Protein AF-A0A933YP66-F1 (afdb_monomer_lite)

Radius of gyration: 25.31 Å; chains: 1; bounding box: 52×55×102 Å

Foldseek 3Di:
DDDDDDDDDPPPPPPPPDPDDDDDDDPVDDPDDDDLQPQEDEAAQLPCQQQVDQDDDQPVRGPPVVLVVLLVVSRAEYEDNGALCLLVDQQPDPPDGSSTHHPVSQLVSCVSSNHAYAYEHNQNDALLSLLVVLCVCCPVVNVNHAHYEYHHPLLDPPHDVNDQLLVSLVSLLRNLVSNCVNPVRHAYEYEDEQDDGPPRNLLNNLQNNPPSHQEYDYDDDQDDPPGDDPVSVVVSVVVNVVSVVVSLVSSCVRVNDVSSVRYHD

Sequence (265 aa):
MKILTLALLLLVGASHLSAQTSVEIDAGKIIRHVNPWLYGINTARWDESLFPGPTNETLLTCDRDAIQKIKVSGVTVLKYPGGNDADSYIWNSPDNSASEMDTDEYITLCREVGAEPFITINFNQPAELAAAWVRYCNVECGYHLKLWEVGDEQWGTWAKGHAPPREYAKKYISFVKAMKAVDPTIKVATNVPLGSHPENWTEEVLRAATPYIDMLTYTFFPQKWGKENDDSLLASINDFRVLAKQLRNDVERILGKAKADSILI

Secondary structure (DSSP, 8-state):
--------------------------TT----PPPGGGSEEE--TT-TTTS-SS---TTTSS-HHHHHHHHHTT--EEEES-TGGGGT--TT-TTS-TTS--HHHHHHHHHHHTPEEEEEE-TTS-HHHHHHHHHIIIIIS-----EEEE-S-TTSTTSTT---HHHHHHHHHHHHHHHHHH-TT-EEEEEEESS--GGGHHHHHHHHHTTS--EEEEE--SS-TT---HHHHHHHHHHHHHHHHHHHHHHHHHH-HHHHHHSB-

Structure (mmCIF, N/CA/C/O backbone):
data_AF-A0A933YP66-F1
#
_entry.id   AF-A0A933YP66-F1
#
loop_
_atom_site.group_PDB
_atom_site.id
_atom_site.type_symbol
_atom_site.label_atom_id
_atom_site.label_alt_id
_atom_site.label_comp_id
_atom_site.label_asym_id
_atom_site.label_entity_id
_atom_site.label_seq_id
_atom_site.pdbx_PDB_ins_code
_atom_site.Cartn_x
_atom_site.Cartn_y
_atom_site.Cartn_z
_atom_site.occupancy
_atom_site.B_iso_or_equiv
_atom_site.auth_seq_id
_atom_site.auth_comp_id
_atom_site.auth_asym_id
_atom_site.auth_atom_id
_atom_site.pdbx_PDB_model_num
ATOM 1 N N . MET A 1 1 ? -11.156 36.262 85.833 1.00 37.78 1 MET A N 1
ATOM 2 C CA . MET A 1 1 ? -12.000 35.725 84.743 1.00 37.78 1 MET A CA 1
ATOM 3 C 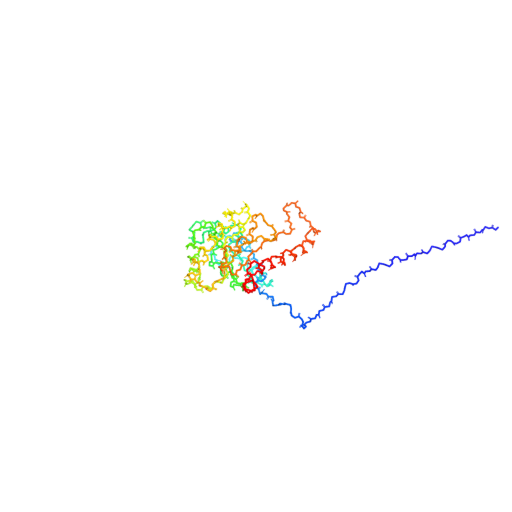C . MET A 1 1 ? -11.303 35.976 83.415 1.00 37.78 1 MET A C 1
ATOM 5 O O . MET A 1 1 ? -11.285 37.110 82.963 1.00 37.78 1 MET A O 1
ATOM 9 N N . LYS A 1 2 ? -10.658 34.958 82.837 1.00 34.22 2 LYS A N 1
ATOM 10 C CA . LYS A 1 2 ? -10.122 34.999 81.468 1.00 34.22 2 LYS A CA 1
ATOM 11 C C . LYS A 1 2 ? -11.033 34.122 80.611 1.00 34.22 2 LYS A C 1
ATOM 13 O O . LYS A 1 2 ? -11.224 32.955 80.934 1.00 34.22 2 LYS A O 1
ATOM 18 N N . ILE A 1 3 ? -11.642 34.723 79.596 1.00 40.09 3 ILE A N 1
ATOM 19 C CA . ILE A 1 3 ? -12.528 34.068 78.633 1.00 40.09 3 ILE A CA 1
ATOM 20 C C . ILE A 1 3 ? -11.631 33.297 77.659 1.00 40.09 3 ILE A C 1
ATOM 22 O O . ILE A 1 3 ? -10.830 33.912 76.958 1.00 40.09 3 ILE A O 1
ATOM 26 N N . LEU A 1 4 ? -11.715 31.964 77.655 1.00 35.88 4 LEU A N 1
ATOM 27 C CA . LEU A 1 4 ? -11.146 31.143 76.586 1.00 35.88 4 LEU A CA 1
ATOM 28 C C . LEU A 1 4 ? -12.185 31.044 75.468 1.00 35.88 4 LEU A C 1
ATOM 30 O O . LEU A 1 4 ? -13.210 30.382 75.615 1.00 35.88 4 LEU A O 1
ATOM 34 N N . THR A 1 5 ? -11.918 31.717 74.356 1.00 42.06 5 THR A N 1
ATOM 35 C CA . THR A 1 5 ? -12.691 31.597 73.120 1.00 42.06 5 THR A CA 1
ATOM 36 C C . THR A 1 5 ? -12.243 30.325 72.401 1.00 42.06 5 THR A C 1
ATOM 38 O O . THR A 1 5 ? -11.114 30.246 71.923 1.00 42.06 5 THR A O 1
ATOM 41 N N . LEU A 1 6 ? -13.105 29.308 72.354 1.00 37.06 6 LEU A N 1
ATOM 42 C CA . LEU A 1 6 ? -12.864 28.082 71.595 1.00 37.06 6 LEU A CA 1
ATOM 43 C C . LEU A 1 6 ? -13.212 28.351 70.122 1.00 37.06 6 LEU A C 1
ATOM 45 O O . LEU A 1 6 ? -14.382 28.494 69.774 1.00 37.06 6 LEU A O 1
ATOM 49 N N . ALA A 1 7 ? -12.202 28.472 69.261 1.00 44.56 7 ALA A N 1
ATOM 50 C CA . ALA A 1 7 ? -12.405 28.568 67.819 1.00 44.56 7 ALA A CA 1
ATOM 51 C C . ALA A 1 7 ? -12.718 27.172 67.259 1.00 44.56 7 ALA A C 1
ATOM 53 O O . ALA A 1 7 ? -11.858 26.291 67.241 1.00 44.56 7 ALA A O 1
ATOM 54 N N . LEU A 1 8 ? -13.958 26.966 66.817 1.00 40.78 8 LEU A N 1
ATOM 55 C CA . LEU A 1 8 ? -14.373 25.767 66.097 1.00 40.78 8 LEU A CA 1
ATOM 56 C C . LEU A 1 8 ? -13.887 25.889 64.642 1.00 40.78 8 LEU A C 1
ATOM 58 O O . LEU A 1 8 ? -14.485 26.610 63.845 1.00 40.78 8 LEU A O 1
ATOM 62 N N . LEU A 1 9 ? -12.784 25.219 64.294 1.00 45.84 9 LEU A N 1
ATOM 63 C CA . LEU A 1 9 ? -12.394 25.051 62.893 1.00 45.84 9 LEU A CA 1
ATOM 64 C C . LEU A 1 9 ? -13.371 24.070 62.228 1.00 45.84 9 LEU A C 1
ATOM 66 O O . LEU A 1 9 ? -13.287 22.859 62.428 1.00 45.84 9 LEU A O 1
ATOM 70 N N . LEU A 1 10 ? -14.293 24.593 61.422 1.00 44.78 10 LEU A N 1
ATOM 71 C CA . LEU A 1 10 ? -15.029 23.803 60.438 1.00 44.78 10 LEU A CA 1
ATOM 72 C C . LEU A 1 10 ? -14.066 23.429 59.304 1.00 44.78 10 LEU A C 1
ATOM 74 O O . LEU A 1 10 ? -13.809 24.225 58.403 1.00 44.78 10 LEU A O 1
ATOM 78 N N . LEU A 1 11 ? -13.529 22.208 59.349 1.00 50.44 11 LEU A N 1
ATOM 79 C CA . LEU A 1 11 ? -12.946 21.569 58.172 1.00 50.44 11 LEU A CA 1
ATOM 80 C C . LEU A 1 11 ? -14.080 21.266 57.187 1.00 50.44 11 LEU A C 1
ATOM 82 O O . LEU A 1 11 ? -14.767 20.252 57.297 1.00 50.44 11 LEU A O 1
ATOM 86 N N . VAL A 1 12 ? -14.283 22.158 56.219 1.00 53.53 12 VAL A N 1
ATOM 87 C CA . VAL A 1 12 ? -15.048 21.840 55.012 1.00 53.53 12 VAL A CA 1
ATOM 88 C C . VAL A 1 12 ? -14.188 20.873 54.204 1.00 53.53 12 VAL A C 1
ATOM 90 O O . VAL A 1 12 ? -13.233 21.276 53.543 1.00 53.53 12 VAL A O 1
ATOM 93 N N . GLY A 1 13 ? -14.484 19.578 54.309 1.00 51.91 13 GLY A N 1
ATOM 94 C CA . GLY A 1 13 ? -13.904 18.577 53.426 1.00 51.91 13 GLY A CA 1
ATOM 95 C C . GLY A 1 13 ? -14.324 18.893 51.995 1.00 51.91 13 GLY A C 1
ATOM 96 O O . GLY A 1 13 ? -15.505 18.808 51.666 1.00 51.91 13 GLY A O 1
ATOM 97 N N . ALA A 1 14 ? -13.372 19.285 51.151 1.00 55.72 14 ALA A N 1
ATOM 98 C CA . ALA A 1 14 ? -13.590 19.364 49.717 1.00 55.72 14 ALA A CA 1
ATOM 99 C C . ALA A 1 14 ? -13.825 17.938 49.203 1.00 55.72 14 ALA A C 1
ATOM 101 O O . ALA A 1 14 ? -12.889 17.178 48.963 1.00 55.72 14 ALA A O 1
ATOM 102 N N . SER A 1 15 ? -15.089 17.539 49.092 1.00 56.84 15 SER A N 1
ATOM 103 C CA . SER A 1 15 ? -15.472 16.329 48.381 1.00 56.84 15 SER A CA 1
ATOM 104 C C . SER A 1 15 ? -15.109 16.523 46.913 1.00 56.84 15 SER A C 1
ATOM 106 O O . SER A 1 15 ? -15.780 17.264 46.193 1.00 56.84 15 SER A O 1
ATOM 108 N N . HIS A 1 16 ? -14.023 15.885 46.477 1.00 59.44 16 HIS A N 1
ATOM 109 C CA . HIS A 1 16 ? -13.714 15.737 45.064 1.00 59.44 16 HIS A CA 1
ATOM 110 C C . HIS A 1 16 ? -14.866 14.965 44.410 1.00 59.44 16 HIS A C 1
ATOM 112 O O . HIS A 1 16 ? -14.966 13.747 44.540 1.00 59.44 16 HIS A O 1
ATOM 118 N N . LEU A 1 17 ? -15.759 15.681 43.725 1.00 58.41 17 LEU A N 1
ATOM 119 C CA . LEU A 1 17 ? -16.673 15.091 42.755 1.00 58.41 17 LEU A CA 1
ATOM 120 C C . LEU A 1 17 ? -15.809 14.525 41.625 1.00 58.41 17 LEU A C 1
ATOM 122 O O . LEU A 1 17 ? -15.411 15.241 40.709 1.00 58.41 17 LEU A O 1
ATOM 126 N N . SER A 1 18 ? -15.463 13.244 41.724 1.00 63.78 18 SER A N 1
ATOM 127 C CA . SER A 1 18 ? -14.995 12.487 40.570 1.00 63.78 18 SER A CA 1
ATOM 128 C C . SER A 1 18 ? -16.145 12.476 39.568 1.00 63.78 18 SER A C 1
ATOM 130 O O . SER A 1 18 ? -17.242 12.015 39.888 1.00 63.78 18 SER A O 1
ATOM 132 N N . ALA A 1 19 ? -15.931 13.046 38.383 1.00 68.06 19 ALA A N 1
ATOM 133 C CA . ALA A 1 19 ? -16.874 12.888 37.290 1.00 68.06 19 ALA A CA 1
ATOM 134 C C . ALA A 1 19 ? -16.984 11.387 36.992 1.00 68.06 19 ALA A C 1
ATOM 136 O O . ALA A 1 19 ? -16.027 10.762 36.537 1.00 68.06 19 ALA A O 1
ATOM 137 N N . GLN A 1 20 ? -18.133 10.795 37.309 1.00 77.06 20 GLN A N 1
ATOM 138 C CA . GLN A 1 20 ? -18.382 9.391 37.032 1.00 77.06 20 GLN A CA 1
ATOM 139 C C . GLN A 1 20 ? -18.666 9.247 35.535 1.00 77.06 20 GLN A C 1
ATOM 141 O O . GLN A 1 20 ? -19.733 9.623 35.056 1.00 77.06 20 GLN A O 1
ATOM 146 N N . THR A 1 21 ? -17.697 8.725 34.786 1.00 88.62 21 THR A N 1
ATOM 147 C CA . THR A 1 21 ? -17.892 8.359 33.380 1.00 88.62 21 THR A CA 1
ATOM 148 C C . THR A 1 21 ? -18.613 7.017 33.321 1.00 88.62 21 THR A C 1
ATOM 150 O O . THR A 1 21 ? -18.086 6.013 33.801 1.00 88.62 21 THR A O 1
ATOM 153 N N . SER A 1 22 ? -19.809 6.980 32.736 1.00 90.81 22 SER A N 1
ATOM 154 C CA . SER A 1 22 ? -20.486 5.730 32.387 1.00 90.81 22 SER A CA 1
ATOM 155 C C . SER A 1 22 ? -20.166 5.337 30.943 1.00 90.81 22 SER A C 1
ATOM 157 O O . SER A 1 22 ? -20.053 6.183 30.057 1.00 90.81 22 SER A O 1
ATOM 159 N N . VAL A 1 23 ? -20.010 4.034 30.708 1.00 91.75 23 VAL A N 1
ATOM 160 C CA . VAL A 1 23 ? -19.901 3.447 29.369 1.00 91.75 23 VAL A CA 1
ATOM 161 C C . VAL A 1 23 ? -21.025 2.433 29.233 1.00 91.75 23 VAL A C 1
ATOM 163 O O . VAL A 1 23 ? -21.092 1.476 30.000 1.00 91.75 23 VAL A O 1
ATOM 166 N N . GLU A 1 24 ? -21.907 2.651 28.265 1.00 93.62 24 GLU A N 1
ATOM 167 C CA . GLU A 1 24 ? -22.998 1.736 27.933 1.00 93.62 24 GLU A CA 1
ATOM 168 C C . GLU A 1 24 ? -22.668 1.000 26.633 1.00 93.62 24 GLU A C 1
ATOM 170 O O . GLU A 1 24 ? -22.205 1.605 25.663 1.00 93.62 24 GLU A O 1
ATOM 175 N N . ILE A 1 25 ? -22.893 -0.315 26.613 1.00 92.75 25 ILE A N 1
ATOM 176 C CA . ILE A 1 25 ? -22.644 -1.167 25.448 1.00 92.75 25 ILE A CA 1
ATOM 177 C C . ILE A 1 25 ? -23.972 -1.780 25.015 1.00 92.75 25 ILE A C 1
ATOM 179 O O . ILE A 1 25 ? -24.531 -2.621 25.715 1.00 92.75 25 ILE A O 1
ATOM 183 N N . ASP A 1 26 ? -24.448 -1.386 23.836 1.00 94.00 26 ASP A N 1
ATOM 184 C CA . ASP A 1 26 ? -25.583 -2.020 23.167 1.00 94.00 26 ASP A CA 1
ATOM 185 C C . ASP A 1 26 ? -25.072 -3.003 22.105 1.00 94.00 26 ASP A C 1
ATOM 187 O O . ASP A 1 26 ? -24.748 -2.624 20.977 1.00 94.00 26 ASP A O 1
ATOM 191 N N . ALA A 1 27 ? -24.996 -4.284 22.473 1.00 93.06 27 ALA A N 1
ATOM 192 C CA . ALA A 1 27 ? -24.562 -5.352 21.573 1.00 93.06 27 ALA A CA 1
ATOM 193 C C . ALA A 1 27 ? -25.561 -5.642 20.430 1.00 93.06 27 ALA A C 1
ATOM 195 O O . ALA A 1 27 ? -25.200 -6.328 19.474 1.00 93.06 27 ALA A O 1
ATOM 196 N N . GLY A 1 28 ? -26.794 -5.120 20.494 1.00 95.19 28 GLY A N 1
ATOM 197 C CA . GLY A 1 28 ? -27.779 -5.217 19.413 1.00 95.19 28 GLY A CA 1
ATOM 198 C C . GLY A 1 28 ? -27.536 -4.217 18.279 1.00 95.19 28 GLY A C 1
ATOM 199 O O . GLY A 1 28 ? -28.054 -4.392 17.175 1.00 95.19 28 GLY A O 1
ATOM 200 N N . LYS A 1 29 ? -26.717 -3.183 18.517 1.00 94.06 29 LYS A N 1
ATOM 201 C CA . LYS A 1 29 ? -26.428 -2.121 17.551 1.00 94.06 29 LYS A CA 1
ATOM 202 C C . LYS A 1 29 ? -25.068 -2.316 16.881 1.00 94.06 29 LYS A C 1
ATOM 204 O O . LYS A 1 29 ? -24.061 -1.722 17.265 1.00 94.06 29 LYS A O 1
ATOM 209 N N . ILE A 1 30 ? -25.047 -3.108 15.813 1.00 91.12 30 ILE A N 1
ATOM 210 C CA . ILE A 1 30 ? -23.843 -3.303 14.995 1.00 91.12 30 ILE A CA 1
ATOM 211 C C . ILE A 1 30 ? -23.528 -2.011 14.224 1.00 91.12 30 ILE A C 1
ATOM 213 O O . ILE A 1 30 ? -24.330 -1.548 13.416 1.00 91.12 30 ILE A O 1
ATOM 217 N N . ILE A 1 31 ? -22.346 -1.430 14.458 1.00 88.31 31 ILE A N 1
ATOM 218 C CA . ILE A 1 31 ? -21.891 -0.208 13.766 1.00 88.31 31 ILE A CA 1
ATOM 219 C C . ILE A 1 31 ? -21.202 -0.545 12.436 1.00 88.31 31 ILE A C 1
ATOM 221 O O . ILE A 1 31 ? -21.405 0.151 11.443 1.00 88.31 31 ILE A O 1
ATOM 225 N N . ARG A 1 32 ? -20.345 -1.575 12.424 1.00 86.62 32 ARG A N 1
ATOM 226 C CA . ARG A 1 32 ? -19.662 -2.114 11.235 1.00 86.62 32 ARG A CA 1
ATOM 227 C C . ARG A 1 32 ? -18.952 -3.423 11.560 1.00 86.62 32 ARG A C 1
ATOM 229 O O . ARG A 1 32 ? -18.621 -3.673 12.716 1.00 86.62 32 ARG A O 1
ATOM 236 N N . HIS A 1 33 ? -18.629 -4.186 10.523 1.00 88.19 33 HIS A N 1
ATOM 237 C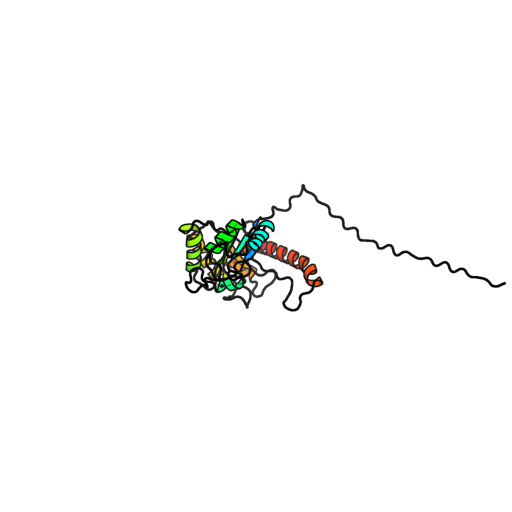 CA . HIS A 1 33 ? -17.608 -5.225 10.609 1.00 88.19 33 HIS A CA 1
ATOM 238 C C . HIS A 1 33 ? -16.223 -4.579 10.515 1.00 88.19 33 HIS A C 1
ATOM 240 O O . HIS A 1 33 ? -15.988 -3.726 9.656 1.00 88.19 33 HIS A O 1
ATOM 246 N N . VAL A 1 34 ? -15.317 -4.954 11.415 1.00 90.00 34 VAL A N 1
ATOM 247 C CA . VAL A 1 34 ? -13.917 -4.521 11.347 1.00 90.00 34 VAL A CA 1
ATOM 248 C C . VAL A 1 34 ? -13.259 -5.280 10.201 1.00 90.00 34 VAL A C 1
ATOM 250 O O . VAL A 1 34 ? -13.306 -6.509 10.171 1.00 90.00 34 VAL A O 1
ATOM 253 N N . ASN A 1 35 ? -12.690 -4.552 9.239 1.00 89.50 35 ASN A N 1
ATOM 254 C CA . ASN A 1 35 ? -11.922 -5.178 8.170 1.00 89.50 35 ASN A CA 1
ATOM 255 C C . ASN A 1 35 ? -10.670 -5.810 8.800 1.00 89.50 35 ASN A C 1
ATOM 257 O O . ASN A 1 35 ? -9.950 -5.081 9.488 1.00 89.50 35 ASN A O 1
ATOM 261 N N . PRO A 1 36 ? -10.399 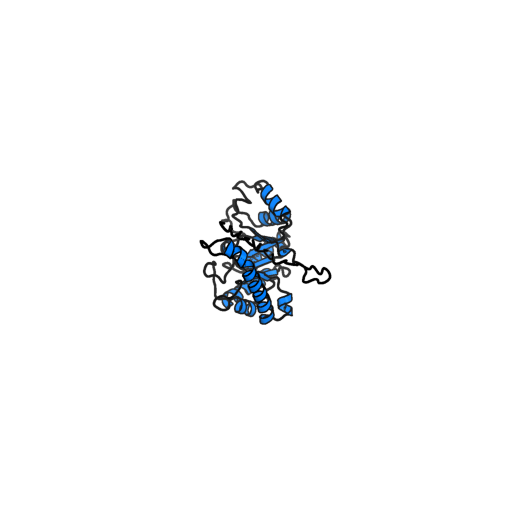-7.113 8.591 1.00 90.19 36 PRO A N 1
ATOM 262 C CA . PRO A 1 36 ? -9.205 -7.743 9.139 1.00 90.19 36 PRO A CA 1
ATOM 263 C C . PRO A 1 36 ? -7.936 -6.985 8.751 1.00 90.19 36 PRO A C 1
ATOM 265 O O . PRO A 1 36 ? -7.082 -6.834 9.604 1.00 90.19 36 PRO A O 1
ATOM 268 N N . TRP A 1 37 ? -7.863 -6.391 7.553 1.00 92.06 37 TRP A N 1
ATOM 269 C CA . TRP A 1 37 ? -6.694 -5.648 7.062 1.00 92.06 37 TRP A CA 1
ATOM 270 C C . TRP A 1 37 ? -6.370 -4.342 7.801 1.00 92.06 37 TRP A C 1
ATOM 272 O O . TRP A 1 37 ? -5.389 -3.684 7.466 1.00 92.06 37 TRP A O 1
ATOM 282 N N . LEU A 1 38 ? -7.161 -3.958 8.807 1.00 91.56 38 LEU A N 1
ATOM 283 C CA . LEU A 1 38 ? -6.880 -2.792 9.646 1.00 91.56 38 LEU A CA 1
ATOM 284 C C . LEU A 1 38 ? -5.585 -2.954 10.462 1.00 91.56 38 LEU A C 1
ATOM 286 O O . LEU A 1 38 ? -4.920 -1.964 10.758 1.00 91.56 38 LEU A O 1
ATOM 290 N N . TYR A 1 39 ? -5.228 -4.184 10.835 1.00 94.00 39 TYR A N 1
ATOM 291 C CA . TYR A 1 39 ? -4.083 -4.473 11.700 1.00 94.00 39 TYR A CA 1
ATOM 292 C C . TYR A 1 39 ? -2.825 -4.735 10.865 1.00 94.00 39 TYR A C 1
ATOM 294 O O . TYR A 1 39 ? -2.290 -5.845 10.835 1.00 94.00 39 TYR A O 1
ATOM 302 N N . GLY A 1 40 ? -2.398 -3.720 10.114 1.00 93.38 40 GLY A N 1
ATOM 303 C CA . GLY A 1 40 ? -1.210 -3.778 9.267 1.00 93.38 40 GLY A CA 1
ATOM 304 C C . GLY A 1 40 ? 0.014 -3.109 9.888 1.00 93.38 40 GLY A C 1
ATOM 305 O O . GLY A 1 40 ? -0.116 -2.182 10.686 1.00 93.38 40 GLY A O 1
ATOM 306 N N . ILE A 1 41 ? 1.202 -3.543 9.471 1.00 92.50 41 ILE A N 1
ATOM 307 C CA . ILE A 1 41 ? 2.463 -2.832 9.723 1.00 92.50 41 ILE A CA 1
ATOM 308 C C . ILE A 1 41 ? 3.218 -2.608 8.414 1.00 92.50 41 ILE A C 1
ATOM 310 O O . ILE A 1 41 ? 3.024 -3.328 7.435 1.00 92.50 41 ILE A O 1
ATOM 314 N N . ASN A 1 42 ? 4.074 -1.589 8.400 1.00 91.94 42 ASN A N 1
ATOM 315 C CA . ASN A 1 42 ? 4.999 -1.340 7.301 1.00 91.94 42 ASN A CA 1
ATOM 316 C C . ASN A 1 42 ? 6.311 -2.085 7.567 1.00 91.94 42 ASN A C 1
ATOM 318 O O . ASN A 1 42 ? 6.860 -1.980 8.662 1.00 91.94 42 ASN A O 1
ATOM 322 N N . THR A 1 43 ? 6.787 -2.835 6.580 1.00 89.75 43 THR A N 1
ATOM 323 C CA . THR A 1 43 ? 7.987 -3.664 6.642 1.00 89.75 43 THR A CA 1
ATOM 324 C C . THR A 1 43 ? 8.976 -3.171 5.598 1.00 89.75 43 THR A C 1
ATOM 326 O O . THR A 1 43 ? 8.720 -3.213 4.394 1.00 89.75 43 THR A O 1
ATOM 329 N N . ALA A 1 44 ? 10.122 -2.695 6.071 1.00 89.00 44 ALA A N 1
ATOM 330 C CA . ALA A 1 44 ? 11.199 -2.258 5.204 1.00 89.00 44 ALA A CA 1
ATOM 331 C C . ALA A 1 44 ? 12.025 -3.455 4.712 1.00 89.00 44 ALA A C 1
ATOM 333 O O . ALA A 1 44 ? 12.341 -4.356 5.486 1.00 89.00 44 ALA A O 1
ATOM 334 N N . ARG A 1 45 ? 12.432 -3.447 3.439 1.00 89.06 45 ARG A N 1
ATOM 335 C CA . ARG A 1 45 ? 13.311 -4.481 2.864 1.00 89.06 45 ARG A CA 1
ATOM 336 C C . ARG A 1 45 ? 14.714 -4.488 3.484 1.00 89.06 45 ARG A C 1
ATOM 338 O O . ARG A 1 45 ? 15.376 -5.516 3.465 1.00 89.06 45 ARG A O 1
ATOM 345 N N . TRP A 1 46 ? 15.146 -3.360 4.052 1.00 85.50 46 TRP A N 1
ATOM 346 C CA . TRP A 1 46 ? 16.422 -3.200 4.762 1.00 85.50 46 TRP A CA 1
ATOM 347 C C . TRP A 1 46 ? 16.291 -3.388 6.280 1.00 85.50 46 TRP A C 1
ATOM 349 O O . TRP A 1 46 ? 17.177 -2.971 7.022 1.00 85.50 46 TRP A O 1
ATOM 359 N N . ASP A 1 47 ? 15.173 -3.926 6.779 1.00 80.69 47 ASP A N 1
ATOM 360 C CA . ASP A 1 47 ? 15.002 -4.136 8.216 1.00 80.69 47 ASP A CA 1
ATOM 361 C C . ASP A 1 47 ? 15.915 -5.267 8.716 1.00 80.69 47 ASP A C 1
ATOM 363 O O . ASP A 1 47 ? 15.534 -6.436 8.794 1.00 80.69 47 ASP A O 1
ATOM 367 N N . GLU A 1 48 ? 17.138 -4.889 9.085 1.00 68.75 48 GLU A N 1
ATOM 368 C CA . GLU A 1 48 ? 18.162 -5.779 9.634 1.00 68.75 48 GLU A CA 1
ATOM 369 C C . GLU A 1 48 ? 17.739 -6.417 10.968 1.00 68.75 48 GLU A C 1
ATOM 371 O O . GLU A 1 48 ? 18.322 -7.415 11.383 1.00 68.75 48 GLU A O 1
ATOM 376 N N . SER A 1 49 ? 16.720 -5.872 11.650 1.00 65.81 49 SER A N 1
ATOM 377 C CA . SER A 1 49 ? 16.189 -6.478 12.880 1.00 65.81 49 SER A CA 1
ATOM 378 C C . SER A 1 49 ? 15.272 -7.666 12.580 1.00 65.81 49 SER A C 1
ATOM 380 O O . SER A 1 49 ? 15.107 -8.539 13.429 1.00 65.81 49 SER A O 1
ATOM 382 N N . LEU A 1 50 ? 14.693 -7.727 11.376 1.00 69.69 50 LEU A N 1
ATOM 383 C CA . LEU A 1 50 ? 13.972 -8.899 10.870 1.00 69.69 50 LEU A CA 1
ATOM 384 C C . LEU A 1 50 ? 14.891 -9.834 10.070 1.00 69.69 50 LEU A C 1
ATOM 386 O O . LEU A 1 50 ? 14.696 -11.051 10.106 1.00 69.69 50 LEU A O 1
ATOM 390 N N . PHE A 1 51 ? 15.915 -9.277 9.416 1.00 66.12 51 PHE A N 1
ATOM 391 C CA . PHE A 1 51 ? 16.883 -9.987 8.573 1.00 66.12 51 PHE A CA 1
ATOM 392 C C . PHE A 1 51 ? 18.334 -9.637 8.955 1.00 66.12 51 PHE A C 1
ATOM 394 O O . PHE A 1 51 ? 19.001 -8.881 8.246 1.00 66.12 51 PHE A O 1
ATOM 401 N N . PRO A 1 52 ? 18.860 -10.166 10.075 1.00 54.16 52 PRO A N 1
ATOM 402 C CA . PRO A 1 52 ? 20.217 -9.864 10.507 1.00 54.16 52 PRO A CA 1
ATOM 403 C C . PRO A 1 52 ? 21.261 -10.601 9.647 1.00 54.16 52 PRO A C 1
ATOM 405 O O . PRO A 1 52 ? 21.751 -11.672 9.998 1.00 54.16 52 PRO A O 1
ATOM 408 N N . GLY A 1 53 ? 21.676 -9.979 8.544 1.00 54.78 53 GLY A N 1
ATOM 409 C CA . GLY A 1 53 ? 22.994 -10.202 7.944 1.00 54.78 53 GLY A CA 1
ATOM 410 C C . GLY A 1 53 ? 23.107 -11.192 6.767 1.00 54.78 53 GLY A C 1
ATOM 411 O O . GLY A 1 53 ? 22.157 -11.863 6.381 1.00 54.78 53 GLY A O 1
ATOM 412 N N . PRO A 1 54 ? 24.311 -11.266 6.160 1.00 54.59 54 PRO A N 1
ATOM 413 C CA . PRO A 1 54 ? 24.511 -11.525 4.725 1.00 54.59 54 PRO A CA 1
ATOM 414 C C . PRO A 1 54 ? 24.589 -13.005 4.311 1.00 54.59 54 PRO A C 1
ATOM 416 O O . PRO A 1 54 ? 25.043 -13.308 3.208 1.00 54.59 54 PRO A O 1
ATOM 419 N N . THR A 1 55 ? 24.240 -13.950 5.186 1.00 51.09 55 THR A N 1
ATOM 420 C CA . THR A 1 55 ? 24.392 -15.384 4.896 1.00 51.09 55 THR A CA 1
ATOM 421 C C . THR A 1 55 ? 23.050 -16.027 4.572 1.00 51.09 55 THR A C 1
ATOM 423 O O . THR A 1 55 ? 22.224 -16.246 5.452 1.00 51.09 55 THR A O 1
ATOM 426 N N . ASN A 1 56 ? 22.892 -16.327 3.284 1.00 48.28 56 ASN A N 1
ATOM 427 C CA . ASN A 1 56 ? 21.775 -16.979 2.601 1.00 48.28 56 ASN A CA 1
ATOM 428 C C . ASN A 1 56 ? 21.332 -18.326 3.204 1.00 48.28 56 ASN A C 1
ATOM 430 O O . ASN A 1 56 ? 21.586 -19.375 2.613 1.00 48.28 56 ASN A O 1
ATOM 434 N N . GLU A 1 57 ? 20.589 -18.312 4.307 1.00 53.19 57 GLU A N 1
ATOM 435 C CA . GLU A 1 57 ? 19.630 -19.379 4.608 1.00 53.19 57 GLU A CA 1
ATOM 436 C C . GLU A 1 57 ? 18.293 -18.758 5.029 1.00 53.19 57 GLU A C 1
ATOM 438 O O . GLU A 1 57 ? 18.038 -18.450 6.195 1.00 53.19 57 GLU A O 1
ATOM 443 N N . THR A 1 58 ? 17.453 -18.565 4.009 1.00 57.50 58 THR A N 1
ATOM 444 C CA . THR A 1 58 ? 16.049 -18.140 4.044 1.00 57.50 58 THR A CA 1
ATOM 445 C C . THR A 1 58 ? 15.336 -18.625 5.308 1.00 57.50 58 THR A C 1
ATOM 447 O O . THR A 1 58 ? 15.292 -19.828 5.570 1.00 57.50 58 THR A O 1
ATOM 450 N N . LEU A 1 59 ? 14.777 -17.692 6.087 1.00 51.91 59 LEU A N 1
ATOM 451 C CA . LEU A 1 59 ? 14.072 -17.890 7.365 1.00 51.91 59 LEU A CA 1
ATOM 452 C C . LEU A 1 59 ? 14.871 -18.425 8.564 1.00 51.91 59 LEU A C 1
ATOM 454 O O . LEU A 1 59 ? 14.427 -18.206 9.693 1.00 51.91 59 LEU A O 1
ATOM 458 N N . LEU A 1 60 ? 15.996 -19.118 8.368 1.00 47.31 60 LEU A N 1
ATOM 459 C CA . LEU A 1 60 ? 16.837 -19.606 9.471 1.00 47.31 60 LEU A CA 1
ATOM 460 C C . LEU A 1 60 ? 17.712 -18.494 10.057 1.00 47.31 60 LEU A C 1
ATOM 462 O O . LEU A 1 60 ? 18.033 -18.542 11.244 1.00 47.31 60 LEU A O 1
ATOM 466 N N . THR A 1 61 ? 18.057 -17.491 9.247 1.00 57.53 61 THR A N 1
ATOM 467 C CA . THR A 1 61 ? 18.782 -16.292 9.690 1.00 57.53 61 THR A CA 1
ATOM 468 C C . THR A 1 61 ? 17.872 -15.137 10.097 1.00 57.53 61 THR A C 1
ATOM 470 O O . THR A 1 61 ? 18.345 -14.215 10.754 1.00 57.53 61 THR A O 1
ATOM 473 N N . CYS A 1 62 ? 16.573 -15.187 9.779 1.00 69.06 62 CYS A N 1
ATOM 474 C CA . CYS A 1 62 ? 15.600 -14.232 10.305 1.00 69.06 62 CYS A CA 1
ATOM 475 C C . CYS A 1 62 ? 15.457 -14.390 11.821 1.00 69.06 62 CYS A C 1
ATOM 477 O O . CYS A 1 62 ? 15.487 -15.509 12.346 1.00 69.06 62 CYS A O 1
ATOM 479 N N . ASP A 1 63 ? 15.210 -13.287 12.526 1.00 79.25 63 ASP A N 1
ATOM 480 C CA . ASP A 1 63 ? 14.913 -13.353 13.954 1.00 79.25 63 ASP A CA 1
ATOM 481 C C . ASP A 1 63 ? 13.572 -14.086 14.173 1.00 79.25 63 ASP A C 1
ATOM 483 O O . ASP A 1 63 ? 12.478 -13.532 14.030 1.00 79.25 63 ASP A O 1
ATOM 487 N N . ARG A 1 64 ? 13.657 -15.378 14.519 1.00 84.31 64 ARG A N 1
ATOM 488 C CA . ARG A 1 64 ? 12.490 -16.239 14.766 1.00 84.31 64 ARG A CA 1
ATOM 489 C C . ARG A 1 64 ? 11.629 -15.724 15.917 1.00 84.31 64 ARG A C 1
ATOM 491 O O . ARG A 1 64 ? 10.415 -15.931 15.893 1.00 84.31 64 ARG A O 1
ATOM 498 N N . ASP A 1 65 ? 12.231 -15.074 16.911 1.00 85.44 65 ASP A N 1
ATOM 499 C CA . ASP A 1 65 ? 11.499 -14.473 18.024 1.00 85.44 65 ASP A CA 1
ATOM 500 C C . ASP A 1 65 ? 10.737 -13.228 17.549 1.00 85.44 65 ASP A C 1
ATOM 502 O O . ASP A 1 65 ? 9.561 -13.065 17.880 1.00 85.44 65 ASP A O 1
ATOM 506 N N . ALA A 1 66 ? 11.340 -12.406 16.685 1.00 85.12 66 ALA A N 1
ATOM 507 C CA . ALA A 1 66 ? 10.646 -11.292 16.040 1.00 85.12 66 ALA A CA 1
ATOM 508 C C . ALA A 1 66 ? 9.462 -11.766 15.176 1.00 85.12 66 ALA A C 1
ATOM 510 O O . ALA A 1 66 ? 8.351 -11.255 15.333 1.00 85.12 66 ALA A O 1
ATOM 511 N N . ILE A 1 67 ? 9.643 -12.793 14.337 1.00 87.31 67 ILE A N 1
ATOM 512 C CA . ILE A 1 67 ? 8.552 -13.376 13.531 1.00 87.31 67 ILE A CA 1
ATOM 513 C C . ILE A 1 67 ? 7.426 -13.889 14.435 1.00 87.31 67 ILE A C 1
ATOM 515 O O . ILE A 1 67 ? 6.247 -13.609 14.195 1.00 87.31 67 ILE A O 1
ATOM 519 N N . GLN A 1 68 ? 7.768 -14.602 15.512 1.00 89.88 68 GLN A N 1
ATOM 520 C CA . GLN A 1 68 ? 6.778 -15.098 16.462 1.00 89.88 68 GLN A CA 1
ATOM 521 C C . GLN A 1 68 ? 6.030 -13.947 17.150 1.00 89.88 68 GLN A C 1
ATOM 523 O O . GLN A 1 68 ? 4.812 -14.036 17.309 1.00 89.88 68 GLN A O 1
ATOM 528 N N . LYS A 1 69 ? 6.714 -12.854 17.511 1.00 91.50 69 LYS A N 1
ATOM 529 C CA . LYS A 1 69 ? 6.097 -11.643 18.077 1.00 91.50 69 LYS A CA 1
ATOM 530 C C . LYS A 1 69 ? 5.123 -10.978 17.105 1.00 91.50 69 LYS A C 1
ATOM 532 O O . LYS A 1 69 ? 4.026 -10.612 17.523 1.00 91.50 69 LYS A O 1
ATOM 537 N N . ILE A 1 70 ? 5.480 -10.866 15.823 1.00 91.31 70 ILE A N 1
ATOM 538 C CA . ILE A 1 70 ? 4.579 -10.339 14.783 1.00 91.31 70 ILE A CA 1
ATOM 539 C C . ILE A 1 70 ? 3.347 -11.241 14.645 1.00 91.31 70 ILE A C 1
ATOM 541 O O . ILE A 1 70 ? 2.218 -10.762 14.573 1.00 91.31 70 ILE A O 1
ATOM 545 N N . LYS A 1 71 ? 3.541 -12.561 14.667 1.00 92.75 71 LYS A N 1
ATOM 546 C CA . LYS A 1 71 ? 2.443 -13.525 14.570 1.00 92.75 71 LYS A CA 1
ATOM 547 C C . LYS A 1 71 ? 1.465 -13.427 15.742 1.00 92.75 71 LYS A C 1
ATOM 549 O O . LYS A 1 71 ? 0.254 -13.386 15.534 1.00 92.75 71 LYS A O 1
ATOM 554 N N . VAL A 1 72 ? 1.961 -13.390 16.981 1.00 95.81 72 VAL A N 1
ATOM 555 C CA . VAL A 1 72 ? 1.090 -13.354 18.174 1.00 95.81 72 VAL A CA 1
ATOM 556 C C . VAL A 1 72 ? 0.468 -11.984 18.435 1.00 95.81 72 VAL A C 1
ATOM 558 O O . VAL A 1 72 ? -0.531 -11.916 19.146 1.00 95.81 72 VAL A O 1
ATOM 561 N N . SER A 1 73 ? 1.010 -10.902 17.865 1.00 95.00 73 SER A N 1
ATOM 562 C CA . SER A 1 73 ? 0.405 -9.567 17.965 1.00 95.00 73 SER A CA 1
ATOM 563 C C . SER A 1 73 ? -0.854 -9.412 17.104 1.00 95.00 73 SER A C 1
ATOM 565 O O . SER A 1 73 ? -1.573 -8.424 17.250 1.00 95.00 73 SER A O 1
ATOM 567 N N . GLY A 1 74 ? -1.160 -10.400 16.253 1.00 94.69 74 GLY A N 1
ATOM 568 C CA . GLY A 1 74 ? -2.360 -10.406 15.420 1.00 94.69 74 GLY A CA 1
ATOM 569 C C . GLY A 1 74 ? -2.250 -9.503 14.194 1.00 94.69 74 GLY A C 1
ATOM 570 O O . GLY A 1 74 ? -3.274 -9.049 13.689 1.00 94.69 74 GLY A O 1
ATOM 571 N N . VAL A 1 75 ? -1.029 -9.230 13.723 1.00 95.62 75 VAL A N 1
ATOM 572 C CA . VAL A 1 75 ? -0.803 -8.515 12.463 1.00 95.62 75 VAL A CA 1
ATOM 573 C C . VAL A 1 75 ? -1.365 -9.325 11.299 1.00 95.62 75 VAL A C 1
ATOM 575 O O . VAL A 1 75 ? -1.083 -10.508 11.134 1.00 95.62 75 VAL A O 1
ATOM 578 N N . THR A 1 76 ? -2.152 -8.655 10.468 1.00 96.31 76 THR A N 1
ATOM 579 C CA . THR A 1 76 ? -2.886 -9.259 9.349 1.00 96.31 76 THR A CA 1
ATOM 580 C C . THR A 1 76 ? -2.416 -8.787 7.981 1.00 96.31 76 THR A C 1
ATOM 582 O O . THR A 1 76 ? -2.838 -9.358 6.980 1.00 96.31 76 THR A O 1
ATOM 585 N N . VAL A 1 77 ? -1.607 -7.725 7.916 1.00 96.94 77 VAL A N 1
ATOM 586 C CA . VAL A 1 77 ? -1.070 -7.159 6.668 1.00 96.94 77 VAL A CA 1
ATOM 587 C C . VAL A 1 77 ? 0.366 -6.710 6.898 1.00 96.94 77 VAL A C 1
ATOM 589 O O . VAL A 1 77 ? 0.650 -6.051 7.897 1.00 96.94 77 VAL A O 1
ATOM 592 N N . LEU A 1 78 ? 1.255 -7.025 5.960 1.00 95.75 78 LEU A N 1
ATOM 593 C CA . LEU A 1 78 ? 2.615 -6.485 5.921 1.00 95.75 78 LEU A CA 1
ATOM 594 C C . LEU A 1 78 ? 2.765 -5.657 4.646 1.00 95.75 78 LEU A C 1
ATOM 596 O O . LEU A 1 78 ? 2.593 -6.204 3.561 1.00 95.75 78 LEU A O 1
ATOM 600 N N . LYS A 1 79 ? 3.062 -4.359 4.754 1.00 96.38 79 LYS A N 1
ATOM 601 C CA . LYS A 1 79 ? 3.370 -3.493 3.601 1.00 96.38 79 LYS A CA 1
ATOM 602 C C . LYS A 1 79 ? 4.863 -3.593 3.257 1.00 96.38 79 LYS A C 1
ATOM 604 O O . LYS A 1 79 ? 5.675 -3.563 4.168 1.00 96.38 79 LYS A O 1
ATOM 609 N N . TYR A 1 80 ? 5.219 -3.698 1.980 1.00 96.12 80 TYR A N 1
ATOM 610 C CA . TYR A 1 80 ? 6.590 -3.869 1.461 1.00 96.12 80 TYR A CA 1
ATOM 611 C C . TYR A 1 80 ? 6.772 -3.020 0.193 1.00 96.12 80 TYR A C 1
ATOM 613 O O . TYR A 1 80 ? 5.785 -2.821 -0.514 1.00 96.12 80 TYR A O 1
ATOM 621 N N . PRO A 1 81 ? 7.973 -2.527 -0.168 1.00 94.25 81 PRO A N 1
ATOM 622 C CA . PRO A 1 81 ? 9.299 -2.721 0.444 1.00 94.25 81 PRO A CA 1
ATOM 623 C C . PRO A 1 81 ? 9.684 -1.717 1.537 1.00 94.25 81 PRO A C 1
ATOM 625 O O . PRO A 1 81 ? 10.837 -1.692 1.958 1.00 94.25 81 PRO A O 1
ATOM 628 N N . GLY A 1 82 ? 8.754 -0.876 1.982 1.00 82.88 82 GLY A N 1
ATOM 629 C CA . GLY A 1 82 ? 9.023 0.213 2.921 1.00 82.88 82 GLY A CA 1
ATOM 630 C C . GLY A 1 82 ? 8.794 1.565 2.260 1.00 82.88 82 GLY A C 1
ATOM 631 O O . GLY A 1 82 ? 9.221 1.752 1.130 1.00 82.88 82 GLY A O 1
ATOM 632 N N . GLY A 1 83 ? 8.126 2.481 2.977 1.00 86.31 83 GLY A N 1
ATOM 633 C CA . GLY A 1 83 ? 7.500 3.729 2.488 1.00 86.31 83 GLY A CA 1
ATOM 634 C C . GLY A 1 83 ? 8.163 4.428 1.289 1.00 86.31 83 GLY A C 1
ATOM 635 O O . GLY A 1 83 ? 8.104 3.943 0.165 1.00 86.31 83 GLY A O 1
ATOM 636 N N . ASN A 1 84 ? 8.788 5.585 1.506 1.00 90.44 84 ASN A N 1
ATOM 637 C CA . ASN A 1 84 ? 9.394 6.363 0.416 1.00 90.44 84 ASN A CA 1
ATOM 638 C C . ASN A 1 84 ? 10.531 5.621 -0.334 1.00 90.44 84 ASN A C 1
ATOM 640 O O . ASN A 1 84 ? 10.899 6.018 -1.440 1.00 90.44 84 ASN A O 1
ATOM 644 N N . ASP A 1 85 ? 11.106 4.551 0.231 1.00 92.25 85 ASP A N 1
ATOM 645 C CA . ASP A 1 85 ? 12.121 3.734 -0.456 1.00 92.25 85 ASP A CA 1
ATOM 646 C C . ASP A 1 85 ? 11.532 2.902 -1.605 1.00 92.25 85 ASP A C 1
ATOM 648 O O . ASP A 1 85 ? 12.216 2.675 -2.607 1.00 92.25 85 ASP A O 1
ATOM 652 N N . ALA A 1 86 ? 10.246 2.536 -1.533 1.00 95.88 86 ALA A N 1
ATOM 653 C CA . ALA A 1 86 ? 9.541 1.862 -2.621 1.00 95.88 86 ALA A CA 1
ATOM 654 C C . ALA A 1 86 ? 9.677 2.615 -3.950 1.00 95.88 86 ALA A C 1
ATOM 656 O O . ALA A 1 86 ? 9.826 2.004 -5.005 1.00 95.88 86 ALA A O 1
ATOM 657 N N . ASP A 1 87 ? 9.746 3.944 -3.898 1.00 96.00 87 ASP A N 1
ATOM 658 C CA . ASP A 1 87 ? 9.929 4.820 -5.054 1.00 96.00 87 ASP A CA 1
ATOM 659 C C . ASP A 1 87 ? 11.361 4.866 -5.615 1.00 96.00 87 ASP A C 1
ATOM 661 O O . ASP A 1 87 ? 11.648 5.555 -6.603 1.00 96.00 87 ASP A O 1
ATOM 665 N N . SER A 1 88 ? 12.275 4.093 -5.033 1.00 95.25 88 SER A N 1
ATOM 666 C CA . SER A 1 88 ? 13.618 3.822 -5.551 1.00 95.25 88 SER A CA 1
ATOM 667 C C . SER A 1 88 ? 13.871 2.344 -5.837 1.00 95.25 88 SER A C 1
ATOM 669 O O . SER A 1 88 ? 14.744 2.047 -6.649 1.00 95.25 88 SER A O 1
ATOM 671 N N . TYR A 1 89 ? 13.090 1.440 -5.249 1.00 96.12 89 TYR A N 1
ATOM 672 C CA . TYR A 1 89 ? 13.268 0.000 -5.388 1.00 96.12 89 TYR A CA 1
ATOM 673 C C . TYR A 1 89 ? 12.903 -0.522 -6.790 1.00 96.12 89 TYR A C 1
ATOM 675 O O . TYR A 1 89 ? 11.878 -0.151 -7.367 1.00 96.12 89 TYR A O 1
ATOM 683 N N . ILE A 1 90 ? 13.741 -1.396 -7.352 1.00 97.75 90 ILE A N 1
ATOM 684 C CA . ILE A 1 90 ? 13.487 -2.120 -8.607 1.00 97.75 90 ILE A CA 1
ATOM 685 C C . ILE A 1 90 ? 13.536 -3.608 -8.268 1.00 97.75 90 ILE A C 1
ATOM 687 O O . ILE A 1 90 ? 14.612 -4.163 -8.070 1.00 97.75 90 ILE A O 1
ATOM 691 N N . TRP A 1 91 ? 12.370 -4.249 -8.188 1.00 96.75 91 TRP A N 1
ATOM 692 C CA . TRP A 1 91 ? 12.209 -5.587 -7.601 1.00 96.75 91 TRP A CA 1
ATOM 693 C C . TRP A 1 91 ? 13.061 -6.691 -8.242 1.00 96.75 91 TRP A C 1
ATOM 695 O O . TRP A 1 91 ? 13.487 -7.612 -7.557 1.00 96.75 91 TRP A O 1
ATOM 705 N N . ASN A 1 92 ? 13.347 -6.575 -9.539 1.00 96.44 92 ASN A N 1
ATOM 706 C CA . ASN A 1 92 ? 14.140 -7.532 -10.311 1.00 96.44 92 ASN A CA 1
ATOM 707 C C . ASN A 1 92 ? 15.528 -7.000 -10.702 1.00 96.44 92 ASN A C 1
ATOM 709 O O . ASN A 1 92 ? 16.129 -7.495 -11.657 1.00 96.44 92 ASN A O 1
ATOM 713 N N . SER A 1 93 ? 16.023 -5.963 -10.022 1.00 96.94 93 SER A N 1
ATOM 714 C CA . SER A 1 93 ? 17.364 -5.447 -10.282 1.00 96.94 93 SER A CA 1
ATOM 715 C C . SER A 1 93 ? 18.427 -6.432 -9.790 1.00 96.94 93 SER A C 1
ATOM 717 O O . SER A 1 93 ? 18.359 -6.848 -8.631 1.00 96.94 93 SER A O 1
ATOM 719 N N . PRO A 1 94 ? 19.451 -6.757 -10.603 1.00 92.44 94 PRO A N 1
ATOM 720 C CA . PRO A 1 94 ? 20.599 -7.532 -10.135 1.00 92.44 94 PRO A CA 1
ATOM 721 C C . PRO A 1 94 ? 21.469 -6.757 -9.130 1.00 92.44 94 PRO A C 1
ATOM 723 O O . PRO A 1 94 ? 22.318 -7.361 -8.485 1.00 92.44 94 PRO A O 1
ATOM 726 N N . ASP A 1 95 ? 21.262 -5.441 -9.003 1.00 92.94 95 ASP A N 1
ATOM 727 C CA . ASP A 1 95 ? 22.016 -4.564 -8.099 1.00 92.94 95 ASP A CA 1
ATOM 728 C C . ASP A 1 95 ? 21.406 -4.478 -6.688 1.00 92.94 95 ASP A C 1
ATOM 730 O O . ASP A 1 95 ? 21.960 -3.796 -5.825 1.00 92.94 95 ASP A O 1
ATOM 734 N N . ASN A 1 96 ? 20.257 -5.122 -6.440 1.00 89.62 96 ASN A N 1
ATOM 735 C CA . ASN A 1 96 ? 19.682 -5.187 -5.095 1.00 89.62 96 ASN A CA 1
ATOM 736 C C . ASN A 1 96 ? 20.638 -5.930 -4.153 1.00 89.62 96 ASN A C 1
ATOM 738 O O . ASN A 1 96 ? 21.254 -6.925 -4.545 1.00 89.62 96 ASN A O 1
ATOM 742 N N . SER A 1 97 ? 20.769 -5.461 -2.909 1.00 86.50 97 SER A N 1
ATOM 743 C CA . SER A 1 97 ? 21.661 -6.120 -1.961 1.00 86.50 97 SER A CA 1
ATOM 744 C C . SER A 1 97 ? 21.114 -7.494 -1.594 1.00 86.50 97 SER A C 1
ATOM 746 O O . SER A 1 97 ? 19.962 -7.614 -1.194 1.00 86.50 97 SER A O 1
ATOM 748 N N . ALA A 1 98 ? 21.969 -8.517 -1.616 1.00 80.56 98 ALA A N 1
ATOM 749 C CA . ALA A 1 98 ? 21.632 -9.839 -1.082 1.00 80.56 98 ALA A CA 1
ATOM 750 C C . ALA A 1 98 ? 21.418 -9.835 0.448 1.00 80.56 98 ALA A C 1
ATOM 752 O O . ALA A 1 98 ? 21.038 -10.847 1.019 1.00 80.56 98 ALA A O 1
ATOM 753 N N . SER A 1 99 ? 21.708 -8.718 1.124 1.00 78.69 99 SER A N 1
ATOM 754 C CA . SER A 1 99 ? 21.397 -8.519 2.544 1.00 78.69 99 SER A CA 1
ATOM 755 C C . SER A 1 99 ? 20.019 -7.896 2.786 1.00 78.69 99 SER A C 1
ATOM 757 O O . SER A 1 99 ? 19.671 -7.651 3.936 1.00 78.69 99 SER A O 1
ATOM 759 N N . GLU A 1 100 ? 19.285 -7.543 1.733 1.00 84.75 100 GLU A N 1
ATOM 760 C CA . GLU A 1 100 ? 17.956 -6.942 1.817 1.00 84.75 100 GLU A CA 1
ATOM 761 C C . GLU A 1 100 ? 16.915 -7.958 1.354 1.00 84.75 100 GLU A C 1
ATOM 763 O O . GLU A 1 100 ? 17.139 -8.687 0.392 1.00 84.75 100 GLU A O 1
ATOM 768 N N . MET A 1 101 ? 15.763 -7.961 2.018 1.00 87.25 101 MET A N 1
ATOM 769 C CA . MET A 1 101 ? 14.683 -8.899 1.739 1.00 87.25 101 MET A CA 1
ATOM 770 C C . MET A 1 101 ? 14.140 -8.716 0.317 1.00 87.25 101 MET A C 1
ATOM 772 O O . MET A 1 101 ? 13.679 -7.624 -0.046 1.00 87.25 101 MET A O 1
ATOM 776 N N . ASP A 1 102 ? 14.118 -9.794 -0.461 1.00 90.62 102 ASP A N 1
ATOM 777 C CA . ASP A 1 102 ? 13.515 -9.818 -1.792 1.00 90.62 102 ASP A CA 1
ATOM 778 C C . ASP A 1 102 ? 12.003 -10.133 -1.767 1.00 90.62 102 ASP A C 1
ATOM 780 O O . ASP A 1 102 ? 11.362 -10.228 -0.716 1.00 90.62 102 ASP A O 1
ATOM 784 N N . THR A 1 103 ? 11.396 -10.259 -2.953 1.00 94.19 103 THR A N 1
ATOM 785 C CA . THR A 1 103 ? 9.964 -10.577 -3.075 1.00 94.19 103 THR A CA 1
ATOM 786 C C . THR A 1 103 ? 9.624 -11.955 -2.505 1.00 94.19 103 THR A C 1
ATOM 788 O O . THR A 1 103 ? 8.603 -12.097 -1.835 1.00 94.19 103 THR A O 1
ATOM 791 N N . ASP A 1 104 ? 10.432 -12.977 -2.766 1.00 92.62 104 ASP A N 1
ATOM 792 C CA . ASP A 1 104 ? 10.122 -14.354 -2.378 1.00 92.62 104 ASP A CA 1
ATOM 793 C C . ASP A 1 104 ? 10.292 -14.556 -0.870 1.00 92.62 104 ASP A C 1
ATOM 795 O O . ASP A 1 104 ? 9.459 -15.200 -0.220 1.00 92.62 104 ASP A O 1
ATOM 799 N N . GLU A 1 105 ? 11.315 -13.935 -0.290 1.00 89.12 105 GLU A N 1
ATOM 800 C CA . GLU A 1 105 ? 11.544 -13.876 1.150 1.00 89.12 105 GLU A CA 1
ATOM 801 C C . GLU A 1 105 ? 10.414 -13.129 1.863 1.00 89.12 105 GLU A C 1
ATOM 803 O O . GLU A 1 105 ? 9.864 -13.625 2.851 1.00 89.12 105 GLU A O 1
ATOM 808 N N . TYR A 1 106 ? 9.980 -11.993 1.314 1.00 92.88 106 TYR A N 1
ATOM 809 C CA . TYR A 1 106 ? 8.843 -11.234 1.830 1.00 92.88 106 TYR A CA 1
ATOM 810 C C . TYR A 1 106 ? 7.537 -12.037 1.819 1.00 92.88 106 TYR A C 1
ATOM 812 O O . TYR A 1 106 ? 6.801 -12.067 2.812 1.00 92.88 106 TYR A O 1
ATOM 820 N N . ILE A 1 107 ? 7.241 -12.734 0.721 1.00 94.62 107 ILE A N 1
ATOM 821 C CA . ILE A 1 107 ? 6.047 -13.580 0.641 1.00 94.62 107 ILE A CA 1
ATOM 822 C C . ILE A 1 107 ? 6.139 -14.758 1.609 1.00 94.62 107 ILE A C 1
ATOM 824 O O . ILE A 1 107 ? 5.138 -15.142 2.224 1.00 94.62 107 ILE A O 1
ATOM 828 N N . THR A 1 108 ? 7.333 -15.311 1.788 1.00 91.44 108 THR A N 1
ATOM 829 C CA . THR A 1 108 ? 7.584 -16.364 2.768 1.00 91.44 108 THR A CA 1
ATOM 830 C C . THR A 1 108 ? 7.320 -15.869 4.195 1.00 91.44 108 THR A C 1
ATOM 832 O O . THR A 1 108 ? 6.565 -16.516 4.925 1.00 91.44 108 THR A O 1
ATOM 835 N N . LEU A 1 109 ? 7.818 -14.683 4.564 1.00 90.62 109 LEU A N 1
ATOM 836 C CA . LEU A 1 109 ? 7.531 -14.030 5.846 1.00 90.62 109 LEU A CA 1
ATOM 837 C C . LEU A 1 109 ? 6.023 -13.827 6.060 1.00 90.62 109 LEU A C 1
ATOM 839 O O . LEU A 1 109 ? 5.486 -14.196 7.108 1.00 90.62 109 LEU A O 1
ATOM 843 N N . CYS A 1 110 ? 5.318 -13.295 5.057 1.00 94.38 110 CYS A N 1
ATOM 844 C CA . CYS A 1 110 ? 3.870 -13.088 5.132 1.00 94.38 110 CYS A CA 1
ATOM 845 C C . CYS A 1 110 ? 3.123 -14.392 5.442 1.00 94.38 110 CYS A C 1
ATOM 847 O O . CYS A 1 110 ? 2.240 -14.418 6.302 1.00 94.38 110 CYS A O 1
ATOM 849 N N . ARG A 1 111 ? 3.504 -15.496 4.787 1.00 94.06 111 ARG A N 1
ATOM 850 C CA . ARG A 1 111 ? 2.900 -16.821 5.001 1.00 94.06 111 ARG A CA 1
ATOM 851 C C . ARG A 1 111 ? 3.174 -17.376 6.394 1.00 94.06 111 ARG A C 1
ATOM 853 O O . ARG A 1 111 ? 2.272 -17.960 6.991 1.00 94.06 111 ARG A O 1
ATOM 860 N N . GLU A 1 112 ? 4.382 -17.198 6.924 1.00 91.44 112 GLU A N 1
ATOM 861 C CA . GLU A 1 112 ? 4.720 -17.662 8.275 1.00 91.44 112 GLU A CA 1
ATOM 862 C C . GLU A 1 112 ? 3.929 -16.925 9.364 1.00 91.44 112 GLU A C 1
ATOM 864 O O . GLU A 1 112 ? 3.416 -17.553 10.306 1.00 91.44 112 GLU A O 1
ATOM 869 N N . VAL A 1 113 ? 3.806 -15.603 9.214 1.00 92.50 113 VAL A N 1
ATOM 870 C CA . VAL A 1 113 ? 3.032 -14.729 10.105 1.00 92.50 113 VAL A CA 1
ATOM 871 C C . VAL A 1 113 ? 1.528 -14.980 9.959 1.00 92.50 113 VAL A C 1
ATOM 873 O O . VAL A 1 113 ? 0.801 -14.923 10.948 1.00 92.50 113 VAL A O 1
ATOM 876 N N . GLY A 1 114 ? 1.062 -15.320 8.756 1.00 94.81 114 GLY A N 1
ATOM 877 C CA . GLY A 1 114 ? -0.363 -15.385 8.425 1.00 94.81 114 GLY A CA 1
ATOM 878 C C . GLY A 1 114 ? -0.944 -14.025 8.026 1.00 94.81 114 GLY A C 1
ATOM 879 O O . GLY A 1 114 ? -2.126 -13.775 8.256 1.00 94.81 114 GLY A O 1
ATOM 880 N N . ALA A 1 115 ? -0.118 -13.151 7.447 1.00 96.12 115 ALA A N 1
ATOM 881 C CA . ALA A 1 115 ? -0.499 -11.824 6.983 1.00 96.12 115 ALA A CA 1
ATOM 882 C C . ALA A 1 115 ? -0.723 -11.793 5.461 1.00 96.12 115 ALA A C 1
ATOM 884 O O . ALA A 1 115 ? -0.057 -12.495 4.700 1.00 96.12 115 ALA A O 1
ATOM 885 N N . GLU A 1 116 ? -1.654 -10.953 5.009 1.00 97.62 116 GLU A N 1
ATOM 886 C CA . GLU A 1 116 ? -1.860 -10.655 3.593 1.00 97.62 116 GLU A CA 1
ATOM 887 C C . GLU A 1 116 ? -0.748 -9.702 3.101 1.00 97.62 116 GLU A C 1
ATOM 889 O O . GLU A 1 116 ? -0.516 -8.658 3.723 1.00 97.62 116 GLU A O 1
ATOM 894 N N . PRO A 1 117 ? -0.062 -10.028 1.994 1.00 97.81 117 PRO A N 1
ATOM 895 C CA . PRO A 1 117 ? 0.949 -9.151 1.414 1.00 97.81 117 PRO A CA 1
ATOM 896 C C . PRO A 1 117 ? 0.337 -7.880 0.809 1.00 97.81 117 PRO A C 1
ATOM 898 O O . PRO A 1 117 ? -0.698 -7.943 0.141 1.00 97.81 117 PRO A O 1
ATOM 901 N N . PHE A 1 118 ? 1.002 -6.739 0.993 1.00 98.06 118 PHE A N 1
ATOM 902 C CA . PHE A 1 118 ? 0.663 -5.448 0.405 1.00 98.06 118 PHE A CA 1
ATOM 903 C C . PHE A 1 118 ? 1.907 -4.779 -0.200 1.00 98.06 118 PHE A C 1
ATOM 905 O O . PHE A 1 118 ? 2.787 -4.317 0.521 1.00 98.06 118 PHE A O 1
ATOM 912 N N . ILE A 1 119 ? 1.986 -4.725 -1.532 1.00 98.56 119 ILE A N 1
ATOM 913 C CA . ILE A 1 119 ? 3.177 -4.230 -2.243 1.00 98.56 119 ILE A CA 1
ATOM 914 C C . ILE A 1 119 ? 2.987 -2.791 -2.729 1.00 98.56 119 ILE A C 1
ATOM 916 O O . ILE A 1 119 ? 2.038 -2.499 -3.456 1.00 98.56 119 ILE A O 1
ATOM 920 N N . THR A 1 120 ? 3.942 -1.917 -2.423 1.00 98.44 120 THR A N 1
ATOM 921 C CA . THR A 1 120 ? 4.048 -0.570 -2.991 1.00 98.44 120 THR A CA 1
ATOM 922 C C . THR A 1 120 ? 4.966 -0.578 -4.207 1.00 98.44 120 THR A C 1
ATOM 924 O O . THR A 1 120 ? 6.131 -0.969 -4.151 1.00 98.44 120 THR A O 1
ATOM 927 N N . ILE A 1 121 ? 4.415 -0.137 -5.330 1.00 98.31 121 ILE A N 1
ATOM 928 C CA . ILE A 1 121 ? 5.082 -0.028 -6.619 1.00 98.31 121 ILE A CA 1
ATOM 929 C C . ILE A 1 121 ? 5.885 1.263 -6.678 1.00 98.31 121 ILE A C 1
ATOM 931 O O . ILE A 1 121 ? 5.368 2.336 -6.368 1.00 98.31 121 ILE A O 1
ATOM 935 N N . ASN A 1 122 ? 7.101 1.154 -7.208 1.00 98.31 122 ASN A N 1
ATOM 936 C CA . ASN A 1 122 ? 7.928 2.294 -7.557 1.00 98.31 122 ASN A CA 1
ATOM 937 C C . ASN A 1 122 ? 7.243 3.183 -8.604 1.00 98.31 122 ASN A C 1
ATOM 939 O O . ASN A 1 122 ? 7.209 2.860 -9.798 1.00 98.31 122 ASN A O 1
ATOM 943 N N . PHE A 1 123 ? 6.739 4.339 -8.174 1.00 97.75 123 PHE A N 1
ATOM 944 C CA . PHE A 1 123 ? 6.039 5.274 -9.044 1.00 97.75 123 PHE A CA 1
ATOM 945 C C . PHE A 1 123 ? 6.958 5.908 -10.088 1.00 97.75 123 PHE A C 1
ATOM 947 O O . PHE A 1 123 ? 6.482 6.392 -11.114 1.00 97.75 123 PHE A O 1
ATOM 954 N N . ASN A 1 124 ? 8.274 5.910 -9.878 1.00 97.81 124 ASN A N 1
ATOM 955 C CA . ASN A 1 124 ? 9.239 6.537 -10.780 1.00 97.81 124 ASN A CA 1
ATOM 956 C C . ASN A 1 124 ? 9.575 5.683 -12.006 1.00 97.81 124 ASN A C 1
ATOM 958 O O . ASN A 1 124 ? 10.184 6.195 -12.944 1.00 97.81 124 ASN A O 1
ATOM 962 N N . GLN A 1 125 ? 9.126 4.429 -12.047 1.00 98.25 125 GLN A N 1
ATOM 963 C CA . GLN A 1 125 ? 9.393 3.504 -13.147 1.00 98.25 125 GLN A CA 1
ATOM 964 C C . GLN A 1 125 ? 8.239 3.436 -14.167 1.00 98.25 125 GLN A C 1
ATOM 966 O O . GLN A 1 125 ? 7.175 4.024 -13.947 1.00 98.25 125 GLN A O 1
ATOM 971 N N . PRO A 1 126 ? 8.434 2.781 -15.326 1.00 98.38 126 PRO A N 1
ATOM 972 C CA . PRO A 1 126 ? 7.351 2.496 -16.266 1.00 98.38 126 PRO A CA 1
ATOM 973 C C . PRO A 1 126 ? 6.309 1.525 -15.690 1.00 98.38 126 PRO A C 1
ATOM 975 O O . PRO A 1 126 ? 6.629 0.647 -14.885 1.00 98.38 126 PRO A O 1
ATOM 978 N N . ALA A 1 127 ? 5.060 1.639 -16.149 1.00 98.75 127 ALA A N 1
ATOM 979 C CA . ALA A 1 127 ? 3.950 0.789 -15.708 1.00 98.75 127 ALA A CA 1
ATOM 980 C C . ALA A 1 127 ? 4.170 -0.700 -16.029 1.00 98.75 127 ALA A C 1
ATOM 982 O O . ALA A 1 127 ? 3.678 -1.583 -15.325 1.00 98.75 127 ALA A O 1
ATOM 983 N N . GLU A 1 128 ? 4.951 -0.978 -17.067 1.00 98.75 128 GLU A N 1
ATOM 984 C CA . GLU A 1 128 ? 5.348 -2.309 -17.506 1.00 98.75 128 GLU A CA 1
ATOM 985 C C . GLU A 1 128 ? 6.182 -3.036 -16.446 1.00 98.75 128 GLU A C 1
ATOM 987 O O . GLU A 1 128 ? 6.015 -4.243 -16.279 1.00 98.75 128 GLU A O 1
ATOM 992 N N . LEU A 1 129 ? 7.026 -2.321 -15.688 1.00 98.75 129 LEU A N 1
ATOM 993 C CA . LEU A 1 129 ? 7.815 -2.923 -14.609 1.00 98.75 129 LEU A CA 1
ATOM 994 C C . LEU A 1 129 ? 6.913 -3.406 -13.465 1.00 98.75 129 LEU A C 1
ATOM 996 O O . LEU A 1 129 ? 7.115 -4.496 -12.931 1.00 98.75 129 LEU A O 1
ATOM 1000 N N . ALA A 1 130 ? 5.887 -2.622 -13.126 1.00 98.81 130 ALA A N 1
ATOM 1001 C CA . ALA A 1 130 ? 4.893 -2.999 -12.125 1.00 98.81 130 ALA A CA 1
ATOM 1002 C C . ALA A 1 130 ? 4.042 -4.187 -12.590 1.00 98.81 130 ALA A C 1
ATOM 1004 O O . ALA A 1 130 ? 3.808 -5.127 -11.836 1.00 98.81 130 ALA A O 1
ATOM 1005 N N . ALA A 1 131 ? 3.616 -4.179 -13.857 1.00 98.88 131 ALA A N 1
ATOM 1006 C CA . ALA A 1 131 ? 2.890 -5.296 -14.452 1.00 98.88 131 ALA A CA 1
ATOM 1007 C C . ALA A 1 131 ? 3.737 -6.580 -14.499 1.00 98.88 131 ALA A C 1
ATOM 1009 O O . ALA A 1 131 ? 3.209 -7.668 -14.276 1.00 98.88 131 ALA A O 1
ATOM 1010 N N . ALA A 1 132 ? 5.045 -6.466 -14.748 1.00 98.88 132 ALA A N 1
ATOM 1011 C CA . ALA A 1 132 ? 5.970 -7.592 -14.666 1.00 98.88 132 ALA A CA 1
ATOM 1012 C C . ALA A 1 132 ? 6.055 -8.154 -13.239 1.00 98.88 132 ALA A C 1
ATOM 1014 O O . ALA A 1 132 ? 6.045 -9.370 -13.083 1.00 98.88 132 ALA A O 1
ATOM 1015 N N . TRP A 1 133 ? 6.037 -7.301 -12.208 1.00 98.81 133 TRP A N 1
ATOM 1016 C CA . TRP A 1 133 ? 6.008 -7.766 -10.817 1.00 98.81 133 TRP A CA 1
ATOM 1017 C C . TRP A 1 133 ? 4.716 -8.524 -10.488 1.00 98.81 133 TRP A C 1
ATOM 1019 O O . TRP A 1 133 ? 4.758 -9.611 -9.918 1.00 98.81 133 TRP A O 1
ATOM 1029 N N . VAL A 1 134 ? 3.559 -8.007 -10.926 1.00 98.94 134 VAL A N 1
ATOM 1030 C CA . VAL A 1 134 ? 2.270 -8.713 -10.790 1.00 98.94 134 VAL A CA 1
ATOM 1031 C C . VAL A 1 134 ? 2.307 -10.062 -11.510 1.00 98.94 134 VAL A C 1
ATOM 1033 O O . VAL A 1 134 ? 1.818 -11.055 -10.974 1.00 98.94 134 VAL A O 1
ATOM 1036 N N . ARG A 1 135 ? 2.900 -10.124 -12.710 1.00 98.88 135 ARG A N 1
ATOM 1037 C CA . ARG A 1 135 ? 3.036 -11.369 -13.480 1.00 98.88 135 ARG A CA 1
ATOM 1038 C C . ARG A 1 135 ? 3.894 -12.384 -12.741 1.00 98.88 135 ARG A C 1
ATOM 1040 O O . ARG A 1 135 ? 3.452 -13.519 -12.584 1.00 98.88 135 ARG A O 1
ATOM 1047 N N . TYR A 1 136 ? 5.061 -11.960 -12.268 1.00 98.88 136 TYR A N 1
ATOM 1048 C CA . TYR A 1 136 ? 5.958 -12.796 -11.484 1.00 98.88 136 TYR A CA 1
ATOM 1049 C C . TYR A 1 136 ? 5.220 -13.393 -10.283 1.00 98.88 136 TYR A C 1
ATOM 1051 O O . TYR A 1 136 ? 5.060 -14.608 -10.178 1.00 98.88 136 TYR A O 1
ATOM 1059 N N . CYS A 1 137 ? 4.638 -12.533 -9.445 1.00 98.81 137 CYS A N 1
ATOM 1060 C CA . CYS A 1 137 ? 3.958 -12.965 -8.232 1.00 98.81 137 CYS A CA 1
ATOM 1061 C C . CYS A 1 137 ? 2.744 -13.862 -8.517 1.00 98.81 137 CYS A C 1
ATOM 1063 O O . CYS A 1 137 ? 2.624 -14.935 -7.931 1.00 98.81 137 CYS A O 1
ATOM 1065 N N . ASN A 1 138 ? 1.824 -13.451 -9.393 1.00 98.69 138 ASN A N 1
ATOM 1066 C CA . ASN A 1 138 ? 0.505 -14.089 -9.481 1.00 98.69 138 ASN A CA 1
ATOM 1067 C C . ASN A 1 138 ? 0.385 -15.140 -10.587 1.00 98.69 138 ASN A C 1
ATOM 1069 O O . ASN A 1 138 ? -0.447 -16.037 -10.461 1.00 98.69 138 ASN A O 1
ATOM 1073 N N . VAL A 1 139 ? 1.188 -15.048 -11.651 1.00 98.44 139 VAL A N 1
ATOM 1074 C CA . VAL A 1 139 ? 1.118 -15.962 -12.804 1.00 98.44 139 VAL A CA 1
ATOM 1075 C C . VAL A 1 139 ? 2.245 -16.985 -12.767 1.00 98.44 139 VAL A C 1
ATOM 1077 O O . VAL A 1 139 ? 1.988 -18.168 -12.962 1.00 98.44 139 VAL A O 1
ATOM 1080 N N . GLU A 1 140 ? 3.479 -16.543 -12.528 1.00 98.62 140 GLU A N 1
ATOM 1081 C CA . GLU A 1 140 ? 4.661 -17.409 -12.609 1.00 98.62 140 GLU A CA 1
ATOM 1082 C C . GLU A 1 140 ? 4.866 -18.191 -11.308 1.00 98.62 140 GLU A C 1
ATOM 1084 O O . GLU A 1 140 ? 4.995 -19.414 -11.339 1.00 98.62 140 GLU A O 1
ATOM 1089 N N . CYS A 1 141 ? 4.807 -17.506 -10.164 1.00 98.31 141 CYS A N 1
ATOM 1090 C CA . CYS A 1 141 ? 5.019 -18.117 -8.851 1.00 98.31 141 CYS A CA 1
ATOM 1091 C C . CYS A 1 141 ? 3.722 -18.577 -8.161 1.00 98.31 141 CYS A C 1
ATOM 1093 O O . CYS A 1 141 ? 3.770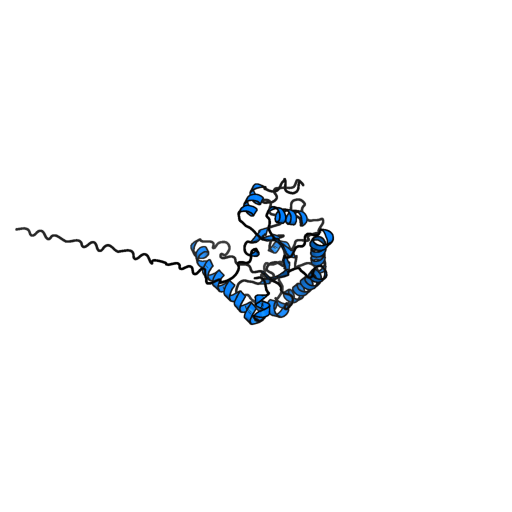 -19.314 -7.175 1.00 98.31 141 CYS A O 1
ATOM 1095 N N . GLY A 1 142 ? 2.552 -18.153 -8.655 1.00 97.81 142 GLY A N 1
ATOM 1096 C CA . GLY A 1 142 ? 1.247 -18.558 -8.112 1.00 97.81 142 GLY A CA 1
ATOM 1097 C C . GLY A 1 142 ? 0.987 -18.070 -6.679 1.00 97.81 142 GLY A C 1
ATOM 1098 O O . GLY A 1 142 ? 0.360 -18.762 -5.881 1.00 97.81 142 GLY A O 1
ATOM 1099 N N . TYR A 1 143 ? 1.491 -16.890 -6.315 1.00 98.31 143 TYR A N 1
ATOM 1100 C CA . TYR A 1 143 ? 1.347 -16.325 -4.969 1.00 98.31 143 TYR A CA 1
ATOM 1101 C C . TYR A 1 143 ? -0.021 -15.695 -4.704 1.00 98.31 143 TYR A C 1
ATOM 1103 O O . TYR A 1 143 ? -0.412 -15.586 -3.544 1.00 98.31 143 TYR A O 1
ATOM 1111 N N . HIS A 1 144 ? -0.755 -15.324 -5.758 1.00 96.81 144 HIS A N 1
ATOM 1112 C CA . HIS A 1 144 ? -2.120 -14.785 -5.689 1.00 96.81 144 HIS A CA 1
ATOM 1113 C C . HIS A 1 144 ? -2.267 -13.544 -4.786 1.00 96.81 144 HIS A C 1
ATOM 1115 O O . HIS A 1 144 ? -3.217 -13.428 -4.008 1.00 96.81 144 HIS A O 1
ATOM 1121 N N . LEU A 1 145 ? -1.324 -12.606 -4.896 1.00 98.12 145 LEU A N 1
ATOM 1122 C CA . LEU A 1 145 ? -1.295 -11.363 -4.130 1.00 98.12 145 LEU A CA 1
ATOM 1123 C C . LEU A 1 145 ? -2.440 -10.437 -4.531 1.00 98.12 145 LEU A C 1
ATOM 1125 O O . LEU A 1 145 ? -2.645 -10.172 -5.719 1.00 98.12 145 LEU A O 1
ATOM 1129 N N . LYS A 1 146 ? -3.149 -9.891 -3.541 1.00 97.44 146 LYS A N 1
ATOM 1130 C CA . LYS A 1 146 ? -4.342 -9.064 -3.778 1.00 97.44 146 LYS A CA 1
ATOM 1131 C C . LYS A 1 146 ? -4.080 -7.571 -3.678 1.00 97.44 146 LYS A C 1
ATOM 1133 O O . LYS A 1 146 ? -4.718 -6.817 -4.410 1.00 97.44 146 LYS A O 1
ATOM 1138 N N . LEU A 1 147 ? -3.219 -7.141 -2.758 1.00 98.19 147 LEU A N 1
ATOM 1139 C CA . LEU A 1 147 ? -3.109 -5.739 -2.358 1.00 98.19 147 LEU A CA 1
ATOM 1140 C C . LEU A 1 147 ? -1.861 -5.100 -2.956 1.00 98.19 147 LEU A C 1
ATOM 1142 O O . LEU A 1 147 ? -0.744 -5.577 -2.755 1.00 98.19 147 LEU A O 1
ATOM 1146 N N . TRP A 1 148 ? -2.066 -3.995 -3.665 1.00 98.56 148 TRP A N 1
ATOM 1147 C CA . TRP A 1 148 ? -1.004 -3.234 -4.308 1.00 98.56 148 TRP A CA 1
ATOM 1148 C C . TRP A 1 148 ? -1.242 -1.738 -4.140 1.00 98.56 148 TRP A C 1
ATOM 1150 O O . TRP A 1 148 ? -2.383 -1.297 -4.057 1.00 98.56 148 TRP A O 1
ATOM 1160 N N . GLU A 1 149 ? -0.189 -0.942 -4.103 1.00 97.88 149 GLU A N 1
ATOM 1161 C CA . GLU A 1 149 ? -0.218 0.519 -4.024 1.00 97.88 149 GLU A CA 1
ATOM 1162 C C . GLU A 1 149 ? 0.723 1.089 -5.079 1.00 97.88 149 GLU A C 1
ATOM 1164 O O . GLU A 1 149 ? 1.720 0.463 -5.420 1.00 97.88 149 GLU A O 1
ATOM 1169 N N . VAL A 1 150 ? 0.417 2.268 -5.614 1.00 98.25 150 VAL A N 1
ATOM 1170 C CA . VAL A 1 150 ? 1.280 2.945 -6.588 1.00 98.25 150 VAL A CA 1
ATOM 1171 C C . VAL A 1 150 ? 1.844 4.227 -5.981 1.00 98.25 150 VAL A C 1
ATOM 1173 O O . VAL A 1 150 ? 1.125 5.222 -5.842 1.00 98.25 150 VAL A O 1
ATOM 1176 N N . GLY A 1 151 ? 3.144 4.189 -5.682 1.00 97.06 151 GLY A N 1
ATOM 1177 C CA . GLY A 1 151 ? 3.889 5.257 -5.017 1.00 97.06 151 GLY A CA 1
ATOM 1178 C C . GLY A 1 151 ? 3.564 5.416 -3.535 1.00 97.06 151 GLY A C 1
ATOM 1179 O O . GLY A 1 151 ? 2.474 5.056 -3.083 1.00 97.06 151 GLY A O 1
ATOM 1180 N N . ASP A 1 152 ? 4.497 6.007 -2.795 1.00 96.00 152 ASP A N 1
ATOM 1181 C CA . ASP A 1 152 ? 4.327 6.400 -1.400 1.00 96.00 152 ASP A CA 1
ATOM 1182 C C . ASP A 1 152 ? 4.342 7.936 -1.274 1.00 96.00 152 ASP A C 1
ATOM 1184 O O . ASP A 1 152 ? 5.315 8.608 -1.601 1.00 96.00 152 ASP A O 1
ATOM 1188 N N . GLU A 1 153 ? 3.225 8.502 -0.811 1.00 95.62 153 GLU A N 1
ATOM 1189 C CA . GLU A 1 153 ? 3.098 9.925 -0.454 1.00 95.62 153 GLU A CA 1
ATOM 1190 C C . GLU A 1 153 ? 3.473 10.967 -1.528 1.00 95.62 153 GLU A C 1
ATOM 1192 O O . GLU A 1 153 ? 3.967 12.043 -1.199 1.00 95.62 153 GLU A O 1
ATOM 1197 N N . GLN A 1 154 ? 3.168 10.739 -2.808 1.00 96.88 154 GLN A N 1
ATOM 1198 C CA . GLN A 1 154 ? 3.495 11.657 -3.919 1.00 96.88 154 GLN A CA 1
ATOM 1199 C C . GLN A 1 154 ? 2.899 13.061 -3.776 1.00 96.88 154 GLN A C 1
ATOM 1201 O O . GLN A 1 154 ? 3.305 13.971 -4.498 1.00 96.88 154 GLN A O 1
ATOM 1206 N N . TRP A 1 155 ? 1.973 13.256 -2.840 1.00 95.56 155 TRP A N 1
ATOM 1207 C CA . TRP A 1 155 ? 1.495 14.568 -2.419 1.00 95.56 155 TRP A CA 1
ATOM 1208 C C . TRP A 1 155 ? 2.562 15.409 -1.708 1.00 95.56 155 TRP A C 1
ATOM 1210 O O . TRP A 1 155 ? 2.548 16.631 -1.837 1.00 95.56 155 TRP A O 1
ATOM 1220 N N . GLY A 1 156 ? 3.498 14.789 -0.993 1.00 94.25 156 GLY A N 1
ATOM 1221 C CA . GLY A 1 156 ? 4.547 15.461 -0.236 1.00 94.25 156 GLY A CA 1
ATOM 1222 C C . GLY A 1 156 ? 5.742 15.853 -1.102 1.00 94.25 156 GLY A C 1
ATOM 1223 O O . GLY A 1 156 ? 6.219 15.074 -1.920 1.00 94.25 156 GLY A O 1
ATOM 1224 N N . THR A 1 157 ? 6.296 17.046 -0.879 1.00 93.62 157 THR A N 1
ATOM 1225 C CA . THR A 1 157 ? 7.470 17.546 -1.624 1.00 93.62 157 THR A CA 1
ATOM 1226 C C . THR A 1 157 ? 8.765 16.781 -1.331 1.00 93.62 157 THR A C 1
ATOM 1228 O O . THR A 1 157 ? 9.751 16.948 -2.044 1.00 93.62 157 THR A O 1
ATOM 1231 N N . TRP A 1 158 ? 8.776 15.957 -0.281 1.00 92.38 158 TRP A N 1
ATOM 1232 C CA . TRP A 1 158 ? 9.870 15.042 0.048 1.00 92.38 158 TRP A CA 1
ATOM 1233 C C . TRP A 1 158 ? 9.835 13.751 -0.771 1.00 92.38 158 TRP A C 1
ATOM 1235 O O . TRP A 1 158 ? 10.873 13.104 -0.909 1.00 92.38 158 TRP A O 1
ATOM 1245 N N . ALA A 1 159 ? 8.664 13.364 -1.284 1.00 94.31 159 ALA A N 1
ATOM 1246 C CA . ALA A 1 159 ? 8.492 12.100 -1.973 1.00 94.31 159 ALA A CA 1
ATOM 1247 C C . ALA A 1 159 ? 9.226 12.121 -3.314 1.00 94.31 159 ALA A C 1
ATOM 1249 O O . ALA A 1 159 ? 9.158 13.078 -4.098 1.00 94.31 159 ALA A O 1
ATOM 1250 N N . LYS A 1 160 ? 9.928 11.029 -3.612 1.00 95.12 160 LYS A N 1
ATOM 1251 C CA . LYS A 1 160 ? 10.605 10.886 -4.896 1.00 95.12 160 LYS A CA 1
ATOM 1252 C C . LYS A 1 160 ? 9.559 10.729 -5.995 1.00 95.12 160 LYS A C 1
ATOM 1254 O O . LYS A 1 160 ? 8.746 9.807 -5.980 1.00 95.12 160 LYS A O 1
ATOM 1259 N N . GLY A 1 161 ? 9.601 11.629 -6.972 1.00 94.06 161 GLY A N 1
ATOM 1260 C CA . GLY A 1 161 ? 8.577 11.684 -8.012 1.00 94.06 161 GLY A CA 1
ATOM 1261 C C . GLY A 1 161 ? 7.312 12.426 -7.591 1.00 94.06 161 GLY A C 1
ATOM 1262 O O . GLY A 1 161 ? 6.275 12.208 -8.215 1.00 94.06 161 GLY A O 1
ATOM 1263 N N . HIS A 1 162 ? 7.387 13.292 -6.568 1.00 95.56 162 HIS A N 1
ATOM 1264 C CA . HIS A 1 162 ? 6.358 14.297 -6.304 1.00 95.56 162 HIS A CA 1
ATOM 1265 C C . HIS A 1 162 ? 5.931 14.978 -7.612 1.00 95.56 162 HIS A C 1
ATOM 1267 O O . HIS A 1 162 ? 6.768 15.426 -8.400 1.00 95.56 162 HIS A O 1
ATOM 1273 N N . ALA A 1 163 ? 4.625 15.028 -7.848 1.00 94.81 163 ALA A N 1
ATOM 1274 C CA . ALA A 1 163 ? 4.038 15.547 -9.075 1.00 94.81 163 ALA A CA 1
ATOM 1275 C C . ALA A 1 163 ? 2.676 16.167 -8.762 1.00 94.81 163 ALA A C 1
ATOM 1277 O O . ALA A 1 163 ? 2.002 15.645 -7.884 1.00 94.81 163 ALA A O 1
ATOM 1278 N N . PRO A 1 164 ? 2.208 17.193 -9.493 1.00 97.06 164 PRO A N 1
ATOM 1279 C CA . PRO A 1 164 ? 0.862 17.738 -9.318 1.00 97.06 164 PRO A CA 1
ATOM 1280 C C . PRO A 1 164 ? -0.227 16.649 -9.386 1.00 97.06 164 PRO A C 1
ATOM 1282 O O . PRO A 1 164 ? -0.098 15.693 -10.163 1.00 97.06 164 PRO A O 1
ATOM 1285 N N . PRO A 1 165 ? -1.352 16.786 -8.661 1.00 97.75 165 PRO A N 1
ATOM 1286 C CA . PRO A 1 165 ? -2.290 15.683 -8.431 1.00 97.75 165 PRO A CA 1
ATOM 1287 C C . PRO A 1 165 ? -2.877 15.081 -9.715 1.00 97.75 165 PRO A C 1
ATOM 1289 O O . PRO A 1 165 ? -3.059 13.868 -9.814 1.00 97.75 165 PRO A O 1
ATOM 1292 N N . ARG A 1 166 ? -3.137 15.896 -10.746 1.00 97.75 166 ARG A N 1
ATOM 1293 C CA . ARG A 1 166 ? -3.640 15.397 -12.041 1.00 97.75 166 ARG A CA 1
ATOM 1294 C C . ARG A 1 166 ? -2.584 14.643 -12.843 1.00 97.75 166 ARG A C 1
ATOM 1296 O O . ARG A 1 166 ? -2.923 13.704 -13.563 1.00 97.75 166 ARG A O 1
ATOM 1303 N N . GLU A 1 167 ? -1.324 15.052 -12.739 1.00 98.06 167 GLU A N 1
ATOM 1304 C CA . GLU A 1 167 ? -0.211 14.368 -13.399 1.00 98.06 167 GLU A CA 1
ATOM 1305 C C . GLU A 1 167 ? 0.061 13.028 -12.721 1.00 98.06 167 GLU A C 1
ATOM 1307 O O . GLU A 1 167 ? 0.145 12.003 -13.406 1.00 98.06 167 GLU A O 1
ATOM 1312 N N . TYR A 1 168 ? 0.067 13.019 -11.383 1.00 98.38 168 TYR A N 1
ATOM 1313 C CA . TYR A 1 168 ? 0.098 11.794 -10.593 1.00 98.38 168 TYR A CA 1
ATOM 1314 C C . TYR A 1 168 ? -1.056 10.860 -10.978 1.00 98.38 168 TYR A C 1
ATOM 1316 O O . TYR A 1 168 ? -0.809 9.724 -11.381 1.00 98.38 168 TYR A O 1
ATOM 1324 N N . ALA A 1 169 ? -2.303 11.345 -10.970 1.00 98.50 169 ALA A N 1
ATOM 1325 C CA . ALA A 1 169 ? -3.478 10.539 -11.298 1.00 98.50 169 ALA A CA 1
ATOM 1326 C C . ALA A 1 169 ? -3.400 9.927 -12.706 1.00 98.50 169 ALA A C 1
ATOM 1328 O O . ALA A 1 169 ? -3.722 8.754 -12.899 1.00 98.50 169 ALA A O 1
ATOM 1329 N N . LYS A 1 170 ? -2.920 10.682 -13.703 1.00 98.38 170 LYS A N 1
ATOM 1330 C CA . LYS A 1 170 ? -2.736 10.168 -15.067 1.00 98.38 170 LYS A CA 1
ATOM 1331 C C . LYS A 1 170 ? -1.744 9.002 -15.101 1.00 98.38 170 LYS A C 1
ATOM 1333 O O . LYS A 1 170 ? -2.014 7.997 -15.764 1.00 98.38 170 LYS A O 1
ATOM 1338 N N . LYS A 1 171 ? -0.616 9.119 -14.393 1.00 98.50 171 LYS A N 1
ATOM 1339 C CA . LYS A 1 171 ? 0.397 8.058 -14.325 1.00 98.50 171 LYS A CA 1
ATOM 1340 C C . LYS A 1 171 ? -0.098 6.870 -13.494 1.00 98.50 171 LYS A C 1
ATOM 1342 O O . LYS A 1 171 ? 0.001 5.735 -13.957 1.00 98.50 171 LYS A O 1
ATOM 1347 N N . TYR A 1 172 ? -0.746 7.114 -12.358 1.00 98.75 172 TYR A N 1
ATOM 1348 C CA . TYR A 1 172 ? -1.430 6.100 -11.551 1.00 98.75 172 TYR A CA 1
ATOM 1349 C C . TYR A 1 172 ? -2.369 5.229 -12.403 1.00 98.75 172 TYR A C 1
ATOM 1351 O O . TYR A 1 172 ? -2.261 4.005 -12.395 1.00 98.75 172 TYR A O 1
ATOM 1359 N N . ILE A 1 173 ? -3.223 5.841 -13.232 1.00 98.75 173 ILE A N 1
ATOM 1360 C CA . ILE A 1 173 ? -4.137 5.100 -14.118 1.00 98.75 173 ILE A CA 1
ATOM 1361 C C . ILE A 1 173 ? -3.374 4.190 -15.090 1.00 98.75 173 ILE A C 1
ATOM 1363 O O . ILE A 1 173 ? -3.837 3.081 -15.364 1.00 98.75 173 ILE A O 1
ATOM 1367 N N . SER A 1 174 ? -2.223 4.621 -15.625 1.00 98.75 174 SER A N 1
ATOM 1368 C CA . SER A 1 174 ? -1.414 3.746 -16.489 1.00 98.75 174 SER A CA 1
ATOM 1369 C C . SER A 1 174 ? -0.862 2.529 -15.746 1.00 98.75 174 SER A C 1
ATOM 1371 O O . SER A 1 174 ? -0.934 1.430 -16.295 1.00 98.75 174 SER A O 1
ATOM 1373 N N . PHE A 1 175 ? -0.425 2.688 -14.491 1.00 98.88 175 PHE A N 1
ATOM 1374 C CA . PHE A 1 175 ? -0.019 1.565 -13.642 1.00 98.88 175 PHE A CA 1
ATOM 1375 C C . PHE A 1 175 ? -1.179 0.601 -13.405 1.00 98.88 175 PHE A C 1
ATOM 1377 O O . PHE A 1 175 ? -1.056 -0.582 -13.715 1.00 98.88 175 PHE A O 1
ATOM 1384 N N . VAL A 1 176 ? -2.336 1.104 -12.952 1.00 98.88 176 VAL A N 1
ATOM 1385 C CA . VAL A 1 176 ? -3.512 0.259 -12.686 1.00 98.88 176 VAL A CA 1
ATOM 1386 C C . VAL A 1 176 ? -3.916 -0.527 -13.930 1.00 98.88 176 VAL A C 1
ATOM 1388 O O . VAL A 1 176 ? -4.174 -1.724 -13.841 1.00 98.88 176 VAL A O 1
ATOM 1391 N N . LYS A 1 177 ? -3.954 0.117 -15.103 1.00 98.81 177 LYS A N 1
ATOM 1392 C CA . LYS A 1 177 ? -4.300 -0.555 -16.363 1.00 98.81 177 LYS A CA 1
ATOM 1393 C C . LYS A 1 177 ? -3.307 -1.654 -16.724 1.00 98.81 177 LYS A C 1
ATOM 1395 O O . LYS A 1 177 ? -3.742 -2.745 -17.078 1.00 98.81 177 LYS A O 1
ATOM 1400 N N . ALA A 1 178 ? -2.006 -1.379 -16.638 1.00 98.94 178 ALA A N 1
ATOM 1401 C CA . ALA A 1 178 ? -0.976 -2.357 -16.972 1.00 98.94 178 ALA A CA 1
ATOM 1402 C C . ALA A 1 178 ? -0.999 -3.552 -16.005 1.00 98.94 178 ALA A C 1
ATOM 1404 O O . ALA A 1 178 ? -0.998 -4.700 -16.441 1.00 98.94 178 ALA A O 1
ATOM 1405 N N . MET A 1 179 ? -1.102 -3.289 -14.701 1.00 98.88 179 MET A N 1
ATOM 1406 C CA . MET A 1 179 ? -1.159 -4.317 -13.660 1.00 98.88 179 MET A CA 1
ATOM 1407 C C . MET A 1 179 ? -2.429 -5.171 -13.770 1.00 98.88 179 MET A C 1
ATOM 1409 O O . MET A 1 179 ? -2.350 -6.398 -13.782 1.00 98.88 179 MET A O 1
ATOM 1413 N N . LYS A 1 180 ? -3.603 -4.548 -13.941 1.00 98.75 180 LYS A N 1
ATOM 1414 C CA . LYS A 1 180 ? -4.876 -5.277 -14.073 1.00 98.75 180 LYS A CA 1
ATOM 1415 C C . LYS A 1 180 ? -5.048 -6.000 -15.407 1.00 98.75 180 LYS A C 1
ATOM 1417 O O . LYS A 1 180 ? -5.876 -6.901 -15.496 1.00 98.75 180 LYS A O 1
ATOM 1422 N N . ALA A 1 181 ? -4.282 -5.639 -16.438 1.00 98.81 181 ALA A N 1
ATOM 1423 C CA . ALA A 1 181 ? -4.206 -6.434 -17.662 1.00 98.81 181 ALA A CA 1
ATOM 1424 C C . ALA A 1 181 ? -3.515 -7.790 -17.431 1.00 98.81 181 ALA A C 1
ATOM 1426 O O . ALA A 1 181 ? -3.744 -8.722 -18.198 1.00 98.81 181 ALA A O 1
ATOM 1427 N N . VAL A 1 182 ? -2.684 -7.902 -16.387 1.00 98.81 182 VAL A N 1
ATOM 1428 C CA . VAL A 1 182 ? -2.070 -9.165 -15.960 1.00 98.81 182 VAL A CA 1
ATOM 1429 C C . VAL A 1 182 ? -2.996 -9.922 -15.017 1.00 98.81 182 VAL A C 1
ATOM 1431 O O . VAL A 1 182 ? -3.281 -11.091 -15.260 1.00 98.81 182 VAL A O 1
ATOM 1434 N N . ASP A 1 183 ? -3.486 -9.253 -13.974 1.00 98.75 183 ASP A N 1
ATOM 1435 C CA . ASP A 1 183 ? -4.419 -9.839 -13.016 1.00 98.75 183 ASP A CA 1
ATOM 1436 C C . ASP A 1 183 ? -5.540 -8.841 -12.670 1.00 98.75 183 ASP A C 1
ATOM 1438 O O . ASP A 1 183 ? -5.326 -7.908 -11.892 1.00 98.75 183 ASP A O 1
ATOM 1442 N N . PRO A 1 184 ? -6.758 -9.012 -13.217 1.00 98.19 184 PRO A N 1
ATOM 1443 C CA . PRO A 1 184 ? -7.862 -8.089 -12.972 1.00 98.19 184 PRO A CA 1
ATOM 1444 C C . PRO A 1 184 ? -8.436 -8.185 -11.549 1.00 98.19 184 PRO A C 1
ATOM 1446 O O . PRO A 1 184 ? -9.258 -7.342 -11.175 1.00 98.19 184 PRO A O 1
ATOM 1449 N N . THR A 1 185 ? -8.043 -9.193 -10.761 1.00 97.88 185 THR A N 1
ATOM 1450 C CA . THR A 1 185 ? -8.588 -9.447 -9.419 1.00 97.88 185 THR A CA 1
ATOM 1451 C C . THR A 1 185 ? -7.920 -8.614 -8.325 1.00 97.88 185 THR A C 1
ATOM 1453 O O . THR A 1 185 ? -8.514 -8.425 -7.259 1.00 97.88 185 THR A O 1
ATOM 1456 N N . ILE A 1 186 ? -6.737 -8.052 -8.599 1.00 98.62 186 ILE A N 1
ATOM 1457 C CA . ILE A 1 186 ? -5.997 -7.224 -7.645 1.00 98.62 186 ILE A CA 1
ATOM 1458 C C . ILE A 1 186 ? -6.745 -5.932 -7.294 1.00 98.62 186 ILE A C 1
ATOM 1460 O O . ILE A 1 186 ? -7.557 -5.399 -8.066 1.00 98.62 186 ILE A O 1
ATOM 1464 N N . LYS A 1 187 ? -6.417 -5.399 -6.120 1.00 98.25 187 LYS A N 1
ATOM 1465 C CA . LYS A 1 187 ? -6.864 -4.110 -5.599 1.00 98.25 187 LYS A CA 1
ATOM 1466 C C . LYS A 1 187 ? -5.679 -3.160 -5.568 1.00 98.25 187 LYS A C 1
ATOM 1468 O O . LYS A 1 187 ? -4.660 -3.480 -4.963 1.00 98.25 187 LYS A O 1
ATOM 1473 N N . VAL A 1 188 ? -5.818 -2.014 -6.234 1.00 98.56 188 VAL A N 1
ATOM 1474 C CA . VAL A 1 188 ? -4.744 -1.022 -6.330 1.00 98.56 188 VAL A CA 1
ATOM 1475 C C . VAL A 1 188 ? -5.110 0.248 -5.565 1.00 98.56 188 VAL A C 1
ATOM 1477 O O . VAL A 1 188 ? -6.141 0.879 -5.823 1.00 98.56 188 VAL A O 1
ATOM 1480 N N . ALA A 1 189 ? -4.248 0.625 -4.628 1.00 97.81 189 ALA A N 1
ATOM 1481 C CA . ALA A 1 189 ? -4.363 1.805 -3.795 1.00 97.81 189 ALA A CA 1
ATOM 1482 C C . ALA A 1 189 ? -3.690 3.023 -4.429 1.00 97.81 189 ALA A C 1
ATOM 1484 O O . ALA A 1 189 ? -2.621 2.907 -5.028 1.00 97.81 189 ALA A O 1
ATOM 1485 N N . THR A 1 190 ? -4.313 4.188 -4.263 1.00 97.44 190 THR A N 1
ATOM 1486 C CA . THR A 1 190 ? -3.682 5.498 -4.480 1.00 97.44 190 THR A CA 1
ATOM 1487 C C . THR A 1 190 ? -3.420 6.165 -3.132 1.00 97.44 190 THR A C 1
ATOM 1489 O O . THR A 1 190 ? -4.221 6.004 -2.208 1.00 97.44 190 THR A O 1
ATOM 1492 N N . ASN A 1 191 ? -2.348 6.955 -3.038 1.00 95.31 191 ASN A N 1
ATOM 1493 C CA . ASN A 1 191 ? -1.998 7.663 -1.807 1.00 95.31 191 ASN A CA 1
ATOM 1494 C C . ASN A 1 191 ? -2.640 9.060 -1.723 1.00 95.31 191 ASN A C 1
ATOM 1496 O O . ASN A 1 191 ? -2.731 9.800 -2.711 1.00 95.31 191 ASN A O 1
ATOM 1500 N N . VAL A 1 192 ? -3.121 9.414 -0.528 1.00 96.56 192 VAL A N 1
ATOM 1501 C CA . VAL A 1 192 ? -3.715 10.720 -0.214 1.00 96.56 192 VAL A CA 1
ATOM 1502 C C . VAL A 1 192 ? -3.245 11.220 1.159 1.00 96.56 192 VAL A C 1
ATOM 1504 O O . VAL A 1 192 ? -3.019 10.418 2.065 1.00 96.56 192 VAL A O 1
ATOM 1507 N N . PRO A 1 193 ? -3.108 12.539 1.362 1.00 95.31 193 PRO A N 1
ATOM 1508 C CA . PRO A 1 193 ? -2.842 13.093 2.681 1.00 95.31 193 PRO A CA 1
ATOM 1509 C C . PRO A 1 193 ? -4.077 12.959 3.578 1.00 95.31 193 PRO A C 1
ATOM 1511 O O . PRO A 1 193 ? -5.221 13.007 3.109 1.00 95.31 193 PRO A O 1
ATOM 1514 N N . LEU A 1 194 ? -3.856 12.854 4.890 1.00 93.88 194 LEU A N 1
ATOM 1515 C CA . LEU A 1 194 ? -4.941 12.946 5.858 1.00 93.88 194 LEU A CA 1
ATOM 1516 C C . LEU A 1 194 ? -5.195 14.419 6.225 1.00 93.88 194 LEU A C 1
ATOM 1518 O O . LEU A 1 194 ? -4.423 15.035 6.956 1.00 93.88 194 LEU A O 1
ATOM 1522 N N . GLY A 1 195 ? -6.301 14.974 5.726 1.00 90.38 195 GLY A N 1
ATOM 1523 C CA . GLY A 1 195 ? -6.675 16.379 5.911 1.00 90.38 195 GLY A CA 1
ATOM 1524 C C . GLY A 1 195 ? -6.391 17.252 4.687 1.00 90.38 195 GLY A C 1
ATOM 1525 O O . GLY A 1 195 ? -6.160 16.756 3.586 1.00 90.38 195 GLY A O 1
ATOM 1526 N N . SER A 1 196 ? -6.461 18.571 4.872 1.00 88.12 196 SER A N 1
ATOM 1527 C CA . SER A 1 196 ? -6.243 19.532 3.787 1.00 88.12 196 SER A CA 1
ATOM 1528 C C . SER A 1 196 ? -4.790 19.537 3.320 1.00 88.12 196 SER A C 1
ATOM 1530 O O . SER A 1 196 ? -3.865 19.533 4.130 1.00 88.12 196 SER A O 1
ATOM 1532 N N . HIS A 1 197 ? -4.596 19.640 2.008 1.00 92.25 197 HIS A N 1
ATOM 1533 C CA . HIS A 1 197 ? -3.286 19.709 1.372 1.00 92.25 197 HIS A CA 1
ATOM 1534 C C . HIS A 1 197 ? -3.303 20.750 0.245 1.00 92.25 197 HIS A C 1
ATOM 1536 O O . HIS A 1 197 ? -4.364 20.953 -0.360 1.00 92.25 197 HIS A O 1
ATOM 1542 N N . PRO A 1 198 ? -2.165 21.402 -0.067 1.00 92.00 198 PRO A N 1
ATOM 1543 C CA . PRO A 1 198 ? -2.016 22.186 -1.287 1.00 92.00 198 PRO A CA 1
ATOM 1544 C C . PRO A 1 198 ? -2.582 21.491 -2.533 1.00 92.00 198 PRO A C 1
ATOM 1546 O O . PRO A 1 198 ? -2.605 20.260 -2.628 1.00 92.00 198 PRO A O 1
ATOM 1549 N N . GLU A 1 199 ? -3.060 22.309 -3.473 1.00 90.88 199 GLU A N 1
ATOM 1550 C CA . GLU A 1 199 ? -3.621 21.880 -4.766 1.00 90.88 199 GLU A CA 1
ATOM 1551 C C . GLU A 1 199 ? -4.866 20.983 -4.670 1.00 90.88 199 GLU A C 1
ATOM 1553 O O . GLU A 1 199 ? -5.275 20.390 -5.664 1.00 90.88 199 GLU A O 1
ATOM 1558 N N . ASN A 1 200 ? -5.494 20.899 -3.489 1.00 95.31 200 ASN A N 1
ATOM 1559 C CA . ASN A 1 200 ? -6.632 20.017 -3.229 1.00 95.31 200 ASN A CA 1
ATOM 1560 C C . ASN A 1 200 ? -6.346 18.564 -3.648 1.00 95.31 200 ASN A C 1
ATOM 1562 O O . ASN A 1 200 ? -7.213 17.914 -4.236 1.00 95.31 200 ASN A O 1
ATOM 1566 N N . TRP A 1 201 ? -5.138 18.068 -3.335 1.00 97.06 201 TRP A N 1
ATOM 1567 C CA . TRP A 1 201 ? -4.613 16.773 -3.794 1.00 97.06 201 TRP A CA 1
ATOM 1568 C C . TRP A 1 201 ? -5.659 15.662 -3.842 1.00 97.06 201 TRP A C 1
ATOM 1570 O O . TRP A 1 201 ? -5.926 15.100 -4.901 1.00 97.06 201 TRP A O 1
ATOM 1580 N N . THR A 1 202 ? -6.280 15.378 -2.694 1.00 96.88 202 THR A N 1
ATOM 1581 C CA . THR A 1 202 ? -7.263 14.305 -2.547 1.00 96.88 202 THR A CA 1
ATOM 1582 C C . THR A 1 202 ? -8.411 14.467 -3.536 1.00 96.88 202 THR A C 1
ATOM 1584 O O . THR A 1 202 ? -8.752 13.522 -4.237 1.00 96.88 202 THR A O 1
ATOM 1587 N N . GLU A 1 203 ? -8.994 15.660 -3.656 1.00 97.31 203 GLU A N 1
ATOM 1588 C CA . GLU A 1 203 ? -10.125 15.864 -4.561 1.00 97.31 203 GLU A CA 1
ATOM 1589 C C . GLU A 1 203 ? -9.723 15.731 -6.033 1.00 97.31 203 GLU A C 1
ATOM 1591 O O . GLU A 1 203 ? -10.412 15.055 -6.800 1.00 97.31 203 GLU A O 1
ATOM 1596 N N . GLU A 1 204 ? -8.590 16.310 -6.419 1.00 98.00 204 GLU A N 1
ATOM 1597 C CA . GLU A 1 204 ? -8.101 16.248 -7.795 1.00 98.00 204 GLU A CA 1
ATOM 1598 C C . GLU A 1 204 ? -7.726 14.817 -8.212 1.00 98.00 204 GLU A C 1
ATOM 1600 O O . GLU A 1 204 ? -8.117 14.377 -9.297 1.00 98.00 204 GLU A O 1
ATOM 1605 N N . VAL A 1 205 ? -7.056 14.052 -7.341 1.00 98.06 205 VAL A N 1
ATOM 1606 C CA . VAL A 1 205 ? -6.719 12.643 -7.602 1.00 98.06 205 VAL A CA 1
ATOM 1607 C C . VAL A 1 205 ? -7.976 11.783 -7.695 1.00 98.06 205 VAL A C 1
ATOM 1609 O O . VAL A 1 205 ? -8.135 11.053 -8.674 1.00 98.06 205 VAL A O 1
ATOM 1612 N N . LEU A 1 206 ? -8.908 11.891 -6.739 1.00 97.56 206 LEU A N 1
ATOM 1613 C CA . LEU A 1 206 ? -10.140 11.093 -6.748 1.00 97.56 206 LEU A CA 1
ATOM 1614 C C . LEU A 1 206 ? -10.959 11.330 -8.026 1.00 97.56 206 LEU A C 1
ATOM 1616 O O . LEU A 1 206 ? -11.439 10.372 -8.644 1.00 97.56 206 LEU A O 1
ATOM 1620 N N . ARG A 1 207 ? -11.093 12.593 -8.454 1.00 96.88 207 ARG A N 1
ATOM 1621 C CA . ARG A 1 207 ? -11.817 12.953 -9.683 1.00 96.88 207 ARG A CA 1
ATOM 1622 C C . ARG A 1 207 ? -11.112 12.453 -10.938 1.00 96.88 207 ARG A C 1
ATOM 1624 O O . ARG A 1 207 ? -11.780 11.938 -11.830 1.00 96.88 207 ARG A O 1
ATOM 1631 N N . ALA A 1 208 ? -9.791 12.600 -11.014 1.00 97.94 208 ALA A N 1
ATOM 1632 C CA . ALA A 1 208 ? -9.028 12.252 -12.208 1.00 97.94 208 ALA A CA 1
ATOM 1633 C C . ALA A 1 208 ? -8.812 10.737 -12.375 1.00 97.94 208 ALA A C 1
ATOM 1635 O O . ALA A 1 208 ? -8.787 10.256 -13.506 1.00 97.94 208 ALA A O 1
ATOM 1636 N N . ALA A 1 209 ? -8.669 9.985 -11.278 1.00 97.56 209 ALA A N 1
ATOM 1637 C CA . ALA A 1 209 ? -8.355 8.555 -11.310 1.00 97.56 209 ALA A CA 1
ATOM 1638 C C . ALA A 1 209 ? -9.575 7.624 -11.220 1.00 97.56 209 ALA A C 1
ATOM 1640 O O . ALA A 1 209 ? -9.446 6.422 -11.456 1.00 97.56 209 ALA A O 1
ATOM 1641 N N . THR A 1 210 ? -10.778 8.130 -10.949 1.00 91.69 210 THR A N 1
ATOM 1642 C CA . THR A 1 210 ? -12.004 7.319 -11.053 1.00 91.69 210 THR A CA 1
ATOM 1643 C C . THR A 1 210 ? -12.233 6.866 -12.507 1.00 91.69 210 THR A C 1
ATOM 1645 O O . THR A 1 210 ? -12.063 7.668 -13.424 1.00 91.69 210 THR A O 1
ATOM 1648 N N . PRO A 1 211 ? -12.619 5.596 -12.767 1.00 93.31 211 PRO A N 1
ATOM 1649 C CA . PRO A 1 211 ? -13.061 4.564 -11.817 1.00 93.31 211 PRO A CA 1
ATOM 1650 C C . PRO A 1 211 ? -11.969 3.614 -11.288 1.00 93.31 211 PRO A C 1
ATOM 1652 O O . PRO A 1 211 ? -12.313 2.647 -10.607 1.00 93.31 211 PRO A O 1
ATOM 1655 N N . TYR A 1 212 ? -10.691 3.868 -11.576 1.00 96.88 212 TYR A N 1
ATOM 1656 C CA . TYR A 1 212 ? -9.571 2.933 -11.386 1.00 96.88 212 TYR A CA 1
ATOM 1657 C C . TYR A 1 212 ? -9.101 2.751 -9.935 1.00 96.88 212 TYR A C 1
ATOM 1659 O O . TYR A 1 212 ? -8.227 1.931 -9.689 1.00 96.88 212 TYR A O 1
ATOM 1667 N N . ILE A 1 213 ? -9.678 3.482 -8.981 1.00 96.38 213 ILE A N 1
ATOM 1668 C CA . ILE A 1 213 ? -9.319 3.400 -7.562 1.00 96.38 213 ILE A CA 1
ATOM 1669 C C . ILE A 1 213 ? -10.079 2.251 -6.892 1.00 96.38 213 ILE A C 1
ATOM 1671 O O . ILE A 1 213 ? -11.317 2.257 -6.881 1.00 96.38 213 ILE A O 1
ATOM 1675 N N . ASP A 1 214 ? -9.353 1.304 -6.297 1.00 97.19 214 ASP A N 1
ATOM 1676 C CA . ASP A 1 214 ? -9.922 0.270 -5.421 1.00 97.19 214 ASP A CA 1
ATOM 1677 C C . ASP A 1 214 ? -9.741 0.598 -3.935 1.00 97.19 214 ASP A C 1
ATOM 1679 O O . ASP A 1 214 ? -10.567 0.203 -3.110 1.00 97.19 214 ASP A O 1
ATOM 1683 N N . MET A 1 215 ? -8.649 1.284 -3.589 1.00 96.75 215 MET A N 1
ATOM 1684 C CA . MET A 1 215 ? -8.268 1.559 -2.205 1.00 96.75 215 MET A CA 1
ATOM 1685 C C . MET A 1 215 ? -7.637 2.947 -2.062 1.00 96.75 215 MET A C 1
ATOM 1687 O O . MET A 1 215 ? -7.074 3.473 -3.024 1.00 96.75 215 MET A O 1
ATOM 1691 N N . LEU A 1 216 ? -7.696 3.518 -0.862 1.00 96.44 216 LEU A N 1
ATOM 1692 C CA . LEU A 1 216 ? -6.923 4.696 -0.479 1.00 96.44 216 LEU A CA 1
ATOM 1693 C C . LEU A 1 216 ? -5.988 4.341 0.665 1.00 96.44 216 LEU A C 1
ATOM 1695 O O . LEU A 1 216 ? -6.396 3.697 1.627 1.00 96.44 216 LEU A O 1
ATOM 1699 N N . THR A 1 217 ? -4.762 4.828 0.575 1.00 95.50 217 THR A N 1
ATOM 1700 C CA . THR A 1 217 ? -3.820 4.875 1.690 1.00 95.50 217 THR A CA 1
ATOM 1701 C C . THR A 1 217 ? -3.656 6.317 2.140 1.00 95.50 217 THR A C 1
ATOM 1703 O O . THR A 1 217 ? -3.686 7.249 1.334 1.00 95.50 217 THR A O 1
ATOM 1706 N N . TYR A 1 218 ? -3.506 6.510 3.446 1.00 94.94 218 TYR A N 1
ATOM 1707 C CA . TYR A 1 218 ? -3.226 7.812 4.032 1.00 94.94 218 TYR A CA 1
ATOM 1708 C C . TYR A 1 218 ? -2.243 7.665 5.185 1.00 94.94 218 TYR A C 1
ATOM 1710 O O . TYR A 1 218 ? -2.237 6.654 5.889 1.00 94.94 218 TYR A O 1
ATOM 1718 N N . THR A 1 219 ? -1.448 8.706 5.401 1.00 92.25 219 THR A N 1
ATOM 1719 C CA . THR A 1 219 ? -0.453 8.740 6.472 1.00 92.25 219 THR A CA 1
ATOM 1720 C C . THR A 1 219 ? -0.852 9.751 7.534 1.00 92.25 219 THR A C 1
ATOM 1722 O O . THR A 1 219 ? -1.321 10.850 7.228 1.00 92.25 219 THR A O 1
ATOM 1725 N N . PHE A 1 220 ? -0.653 9.386 8.798 1.00 92.38 220 PHE A N 1
ATOM 1726 C CA . PHE A 1 220 ? -0.850 10.273 9.935 1.00 92.38 220 PHE A CA 1
ATOM 1727 C C . PHE A 1 220 ? 0.262 10.067 10.956 1.00 92.38 220 PHE A C 1
ATOM 1729 O O . PHE A 1 220 ? 0.319 9.038 11.626 1.00 92.38 220 PHE A O 1
ATOM 1736 N N . PHE A 1 221 ? 1.112 11.080 11.096 1.00 90.69 221 PHE A N 1
ATOM 1737 C CA . PHE A 1 221 ? 2.057 11.173 12.199 1.00 90.69 221 PHE A CA 1
ATOM 1738 C C . PHE A 1 221 ? 1.526 12.207 13.199 1.00 90.69 221 PHE A C 1
ATOM 1740 O O . PHE A 1 221 ? 1.396 13.380 12.839 1.00 90.69 221 PHE A O 1
ATOM 1747 N N . PRO A 1 222 ? 1.199 11.807 14.442 1.00 90.62 222 PRO A N 1
ATOM 1748 C CA . PRO A 1 222 ? 0.566 12.696 15.421 1.00 90.62 222 PRO A CA 1
ATOM 1749 C C . PRO A 1 222 ? 1.487 13.823 15.897 1.00 90.62 222 PRO A C 1
ATOM 1751 O O . PRO A 1 222 ? 1.033 14.788 16.509 1.00 90.62 222 PRO A O 1
ATOM 1754 N N . GLN A 1 223 ? 2.789 13.697 15.645 1.00 89.62 223 GLN A N 1
ATOM 1755 C CA . GLN A 1 223 ? 3.812 14.602 16.140 1.00 89.62 223 GLN A CA 1
ATOM 1756 C C . GLN A 1 223 ? 4.804 14.945 15.042 1.00 89.62 223 GLN A C 1
ATOM 1758 O O . GLN A 1 223 ? 4.963 14.224 14.057 1.00 89.62 223 GLN A O 1
ATOM 1763 N N . LYS A 1 224 ? 5.468 16.084 15.225 1.00 87.31 224 LYS A N 1
ATOM 1764 C CA . LYS A 1 224 ? 6.539 16.540 14.345 1.00 87.31 224 LYS A CA 1
ATOM 1765 C C . LYS A 1 224 ? 7.874 16.256 15.003 1.00 87.31 224 LYS A C 1
ATOM 1767 O O . LYS A 1 224 ? 7.990 16.425 16.215 1.00 87.31 224 LYS A O 1
ATOM 1772 N N . TRP A 1 225 ? 8.857 15.951 14.164 1.00 86.94 225 TRP A N 1
ATOM 1773 C CA . TRP A 1 225 ? 10.241 15.779 14.578 1.00 86.94 225 TRP A CA 1
ATOM 1774 C C . TRP A 1 225 ? 10.715 16.923 15.486 1.00 86.94 225 TRP A C 1
ATOM 1776 O O . TRP A 1 225 ? 10.610 18.101 15.119 1.00 86.94 225 TRP A O 1
ATOM 1786 N N . GLY A 1 226 ? 11.232 16.575 16.662 1.00 91.94 226 GLY A N 1
ATOM 1787 C CA . GLY A 1 226 ? 11.774 17.509 17.651 1.00 91.94 226 GLY A CA 1
ATOM 1788 C C . GLY A 1 226 ? 10.720 18.276 18.458 1.00 91.94 226 GLY A C 1
ATOM 1789 O O . GLY A 1 226 ? 11.048 19.286 19.085 1.00 91.94 226 GLY A O 1
ATOM 1790 N N . LYS A 1 227 ? 9.450 17.857 18.408 1.00 90.75 227 LYS A N 1
ATOM 1791 C CA . LYS A 1 227 ? 8.326 18.437 19.172 1.00 90.75 227 LYS A CA 1
ATOM 1792 C C . LYS A 1 227 ? 7.479 17.379 19.886 1.00 90.75 227 LYS A C 1
ATOM 1794 O O . LYS A 1 227 ? 6.348 17.660 20.287 1.00 90.75 227 LYS A O 1
ATOM 1799 N N . GLU A 1 228 ? 8.003 16.173 20.024 1.00 93.94 228 GLU A N 1
ATOM 1800 C CA . GLU A 1 228 ? 7.342 15.031 20.639 1.00 93.94 228 GLU A CA 1
ATOM 1801 C C . GLU A 1 228 ? 7.120 15.273 22.142 1.00 93.94 228 GLU A C 1
ATOM 1803 O O . GLU A 1 228 ? 8.021 15.699 22.862 1.00 93.94 228 GLU A O 1
ATOM 1808 N N . ASN A 1 229 ? 5.897 15.042 22.617 1.00 94.00 229 ASN A N 1
ATOM 1809 C CA . ASN A 1 229 ? 5.529 15.035 24.038 1.00 94.00 229 ASN A CA 1
ATOM 1810 C C . ASN A 1 229 ? 4.215 14.268 24.278 1.00 94.00 229 ASN A C 1
ATOM 1812 O O . ASN A 1 229 ? 3.324 14.278 23.426 1.00 94.00 229 ASN A O 1
ATOM 1816 N N . ASP A 1 230 ? 4.064 13.660 25.451 1.00 94.81 230 ASP A N 1
ATOM 1817 C CA . ASP A 1 230 ? 2.917 12.798 25.769 1.00 94.81 230 ASP A CA 1
ATOM 1818 C C . ASP A 1 230 ? 1.566 13.521 25.648 1.00 94.81 230 ASP A C 1
ATOM 1820 O O . ASP A 1 230 ? 0.619 12.967 25.088 1.00 94.81 230 ASP A O 1
ATOM 1824 N N . ASP A 1 231 ? 1.484 14.779 26.090 1.00 92.62 231 ASP A N 1
ATOM 1825 C CA . ASP A 1 231 ? 0.237 15.555 26.079 1.00 92.62 231 ASP A CA 1
ATOM 1826 C C . ASP A 1 231 ? -0.315 15.726 24.657 1.00 92.62 231 ASP A C 1
ATOM 1828 O O . ASP A 1 231 ? -1.482 15.437 24.382 1.00 92.62 231 ASP A O 1
ATOM 1832 N N . SER A 1 232 ? 0.535 16.159 23.723 1.00 90.50 232 SER A N 1
ATOM 1833 C CA . SER A 1 232 ? 0.151 16.321 22.317 1.00 90.50 232 SER A CA 1
ATOM 1834 C C . SER A 1 232 ? -0.138 14.985 21.632 1.00 90.50 232 SER A C 1
ATOM 1836 O O . SER A 1 232 ? -1.036 14.917 20.793 1.00 90.50 232 SER A O 1
ATOM 1838 N N . LEU A 1 233 ? 0.568 13.912 22.010 1.00 93.44 233 LEU A N 1
ATOM 1839 C CA . LEU A 1 233 ? 0.316 12.576 21.475 1.00 93.44 233 LEU A CA 1
ATOM 1840 C C . LEU A 1 233 ? -1.077 12.082 21.881 1.00 93.44 233 LEU A C 1
ATOM 1842 O O . LEU A 1 233 ? -1.850 11.656 21.025 1.00 93.44 233 LEU A O 1
ATOM 1846 N N . LEU A 1 234 ? -1.429 12.184 23.163 1.00 93.12 234 LEU A N 1
ATOM 1847 C CA . LEU A 1 234 ? -2.733 11.754 23.674 1.00 93.12 234 LEU A CA 1
ATOM 1848 C C . LEU A 1 234 ? -3.879 12.620 23.130 1.00 93.12 234 LEU A C 1
ATOM 1850 O O . LEU A 1 234 ? -4.956 12.099 22.830 1.00 93.12 234 LEU A O 1
ATOM 1854 N N . ALA A 1 235 ? -3.646 13.921 22.935 1.00 91.00 235 ALA A N 1
ATOM 1855 C CA . ALA A 1 235 ? -4.625 14.823 22.329 1.00 91.00 235 ALA A CA 1
ATOM 1856 C C . ALA A 1 235 ? -4.891 14.516 20.839 1.00 91.00 235 ALA A C 1
ATOM 1858 O O . ALA A 1 235 ? -6.018 14.691 20.366 1.00 91.00 235 ALA A O 1
ATOM 1859 N N . SER A 1 236 ? -3.894 13.994 20.113 1.00 93.00 236 SER A N 1
ATOM 1860 C CA . SER A 1 236 ? -3.967 13.747 18.662 1.00 93.00 236 SER A CA 1
ATOM 1861 C C . SER A 1 236 ? -5.035 12.728 18.236 1.00 93.00 236 SER A C 1
ATOM 1863 O O . SER A 1 236 ? -5.455 12.711 17.078 1.00 93.00 236 SER A O 1
ATOM 1865 N N . ILE A 1 237 ? -5.528 11.895 19.162 1.00 92.69 237 ILE A N 1
ATOM 1866 C CA . ILE A 1 237 ? -6.567 10.889 18.886 1.00 92.69 237 ILE A CA 1
ATOM 1867 C C . ILE A 1 237 ? -7.843 11.556 18.361 1.00 92.69 237 ILE A C 1
ATOM 1869 O O . ILE A 1 237 ? -8.512 11.023 17.469 1.00 92.69 237 ILE A O 1
ATOM 1873 N N . ASN A 1 238 ? -8.200 12.724 18.904 1.00 93.38 238 ASN A N 1
ATOM 1874 C CA . ASN A 1 238 ? -9.377 13.448 18.441 1.00 93.38 238 ASN A CA 1
ATOM 1875 C C . ASN A 1 238 ? -9.169 14.005 17.027 1.00 93.38 238 ASN A C 1
ATOM 1877 O O . ASN A 1 238 ? -10.070 13.890 16.194 1.00 93.38 238 ASN A O 1
ATOM 1881 N N . ASP A 1 239 ? -7.975 14.522 16.737 1.00 92.94 239 ASP A N 1
ATOM 1882 C CA . ASP A 1 239 ? -7.623 15.036 15.413 1.00 92.94 239 ASP A CA 1
ATOM 1883 C C . ASP A 1 239 ? -7.686 13.923 14.367 1.00 92.94 239 ASP A C 1
ATOM 1885 O O . ASP A 1 239 ? -8.378 14.065 13.359 1.00 92.94 239 ASP A O 1
ATOM 1889 N N . PHE A 1 240 ? -7.077 12.767 14.650 1.00 94.88 240 PHE A N 1
ATOM 1890 C CA . PHE A 1 240 ? -7.169 11.593 13.786 1.00 94.88 240 PHE A CA 1
ATOM 1891 C C . PHE A 1 240 ? -8.626 11.212 13.496 1.00 94.88 240 PHE A C 1
ATOM 1893 O O . PHE A 1 240 ? -9.006 11.031 12.340 1.00 94.88 240 PHE A O 1
ATOM 1900 N N . ARG A 1 241 ? -9.474 11.130 14.531 1.00 94.38 241 ARG A N 1
ATOM 1901 C CA . ARG A 1 241 ? -10.896 10.773 14.374 1.00 94.38 241 ARG A CA 1
ATOM 1902 C C . ARG A 1 241 ? -11.644 11.759 13.483 1.00 94.38 241 ARG A C 1
ATOM 1904 O O . ARG A 1 241 ? -12.449 11.332 12.653 1.00 94.38 241 ARG A O 1
ATOM 1911 N N . VAL A 1 242 ? -11.413 13.057 13.669 1.00 95.31 242 VAL A N 1
ATOM 1912 C CA . VAL A 1 242 ? -12.045 14.109 12.863 1.00 95.31 242 VAL A CA 1
ATOM 1913 C C . VAL A 1 242 ? -11.579 14.010 11.416 1.00 95.31 242 VAL A C 1
ATOM 1915 O O . VAL A 1 242 ? -12.416 13.954 10.515 1.00 95.31 242 VAL A O 1
ATOM 1918 N N . LEU A 1 243 ? -10.269 13.919 11.188 1.00 95.94 243 LEU A N 1
ATOM 1919 C CA . LEU A 1 243 ? -9.695 13.895 9.846 1.00 95.94 243 LEU A CA 1
ATOM 1920 C C . LEU A 1 243 ? -10.048 12.612 9.080 1.00 95.94 243 LEU A C 1
ATOM 1922 O O . LEU A 1 243 ? -10.427 12.687 7.914 1.00 95.94 243 LEU A O 1
ATOM 1926 N N . ALA A 1 244 ? -10.020 11.443 9.726 1.00 94.62 244 ALA A N 1
ATOM 1927 C CA . ALA A 1 244 ? -10.415 10.177 9.103 1.00 94.62 244 ALA A CA 1
ATOM 1928 C C . ALA A 1 244 ? -11.904 10.167 8.720 1.00 94.62 244 ALA A C 1
ATOM 1930 O O . ALA A 1 244 ? -12.281 9.687 7.647 1.00 94.62 244 ALA A O 1
ATOM 1931 N N . LYS A 1 245 ? -12.769 10.745 9.567 1.00 94.69 245 LYS A N 1
ATOM 1932 C CA . LYS A 1 245 ? -14.188 10.931 9.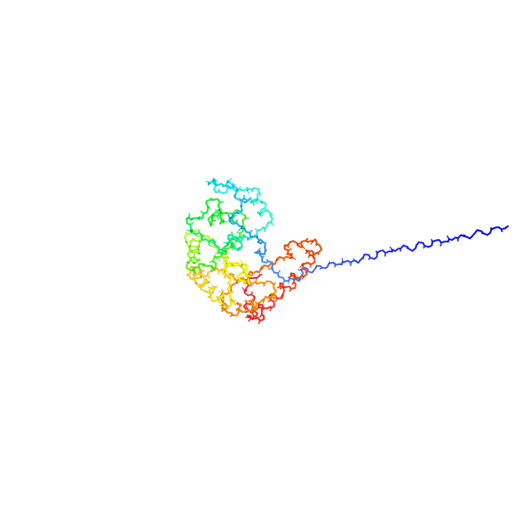238 1.00 94.69 245 LYS A CA 1
ATOM 1933 C C . LYS A 1 245 ? -14.365 11.910 8.077 1.00 94.69 245 LYS A C 1
ATOM 1935 O O . LYS A 1 245 ? -15.191 11.659 7.202 1.00 94.69 245 LYS A O 1
ATOM 1940 N N . GLN A 1 246 ? -13.597 12.996 8.062 1.00 95.81 246 GLN A N 1
ATOM 1941 C CA . GLN A 1 246 ? -13.633 13.979 6.988 1.00 95.81 246 GLN A CA 1
ATOM 1942 C C . GLN A 1 246 ? -13.223 13.353 5.650 1.00 95.81 246 GLN A C 1
ATOM 1944 O O . GLN A 1 246 ? -13.975 13.478 4.690 1.00 95.81 246 GLN A O 1
ATOM 1949 N N . LEU A 1 247 ? -12.129 12.584 5.609 1.00 96.44 247 LEU A N 1
ATOM 1950 C CA . LEU A 1 247 ? -11.699 11.860 4.409 1.00 96.44 247 LEU A CA 1
ATOM 1951 C C . LEU A 1 247 ? -12.808 10.942 3.876 1.00 96.44 247 LEU A C 1
ATOM 1953 O O . LEU A 1 247 ? -13.124 10.978 2.690 1.00 96.44 247 LEU A O 1
ATOM 1957 N N . ARG A 1 248 ? -13.452 10.157 4.750 1.00 94.69 248 ARG A N 1
ATOM 1958 C CA . ARG A 1 248 ? -14.584 9.295 4.364 1.00 94.69 248 ARG A CA 1
ATOM 1959 C C . ARG A 1 248 ? -15.746 10.094 3.763 1.00 94.69 248 ARG A C 1
ATOM 1961 O O . ARG A 1 248 ? -16.276 9.700 2.725 1.00 94.69 248 ARG A O 1
ATOM 1968 N N . ASN A 1 249 ? -16.110 11.217 4.380 1.00 95.56 249 ASN A N 1
ATOM 1969 C CA . ASN A 1 249 ? -17.163 12.097 3.868 1.00 95.56 249 ASN A CA 1
ATOM 1970 C C . ASN A 1 249 ? -16.782 12.727 2.521 1.00 95.56 249 ASN A C 1
ATOM 1972 O O . ASN A 1 249 ? -17.632 12.844 1.643 1.00 95.56 249 ASN A O 1
ATOM 1976 N N . ASP A 1 250 ? -15.521 13.125 2.346 1.00 95.69 250 ASP A N 1
ATOM 1977 C CA . ASP A 1 250 ? -15.034 13.710 1.099 1.00 95.69 250 ASP A CA 1
ATOM 1978 C C . ASP A 1 250 ? -15.064 12.697 -0.041 1.00 95.69 250 ASP A C 1
ATOM 1980 O O . ASP A 1 250 ? -15.546 13.022 -1.124 1.00 95.69 250 ASP A O 1
ATOM 1984 N N . VAL A 1 251 ? -14.656 11.451 0.203 1.00 96.69 251 VAL A N 1
ATOM 1985 C CA . VAL A 1 251 ? -14.755 10.380 -0.799 1.00 96.69 251 VAL A CA 1
ATOM 1986 C C . VAL A 1 251 ? -16.209 10.168 -1.233 1.00 96.69 251 VAL A C 1
ATOM 1988 O O . VAL A 1 251 ? -16.480 10.118 -2.433 1.00 96.69 251 VAL A O 1
ATOM 1991 N N . GLU A 1 252 ? -17.157 10.108 -0.290 1.00 96.81 252 GLU A N 1
ATOM 1992 C CA . GLU A 1 252 ? -18.590 9.993 -0.603 1.00 96.81 252 GLU A CA 1
ATOM 1993 C C . GLU A 1 252 ? -19.121 11.210 -1.369 1.00 96.81 252 GLU A C 1
ATOM 1995 O O . GLU A 1 252 ? -19.816 11.052 -2.374 1.00 96.81 252 GLU A O 1
ATOM 2000 N N . ARG A 1 253 ? -18.754 12.424 -0.954 1.00 97.12 253 ARG A N 1
ATOM 2001 C CA . ARG A 1 253 ? -19.143 13.672 -1.625 1.00 97.12 253 ARG A CA 1
ATOM 2002 C C . ARG A 1 253 ? -18.608 13.753 -3.057 1.00 97.12 253 ARG A C 1
ATOM 2004 O O . ARG A 1 253 ? -19.308 14.243 -3.940 1.00 97.12 253 ARG A O 1
ATOM 2011 N N . ILE A 1 254 ? -17.365 13.331 -3.284 1.00 96.56 254 ILE A N 1
ATOM 2012 C CA . ILE A 1 254 ? -16.664 13.496 -4.564 1.00 96.56 254 ILE A CA 1
ATOM 2013 C C . ILE A 1 254 ? -17.051 12.397 -5.557 1.00 96.56 254 ILE A C 1
ATOM 2015 O O . ILE A 1 254 ? -17.272 12.699 -6.732 1.00 96.56 254 ILE A O 1
ATOM 2019 N N . LEU A 1 255 ? -17.133 11.143 -5.101 1.00 96.19 255 LEU A N 1
ATOM 2020 C CA . LEU A 1 255 ? -17.346 9.968 -5.956 1.00 96.19 255 LEU A CA 1
ATOM 2021 C C . LEU A 1 255 ? -18.775 9.424 -5.929 1.00 96.19 255 LEU A C 1
ATOM 2023 O O . LEU A 1 255 ? -19.125 8.561 -6.736 1.00 96.19 255 LEU A O 1
ATOM 2027 N N . GLY A 1 256 ? -19.601 9.914 -5.008 1.00 96.31 256 GLY A N 1
ATOM 2028 C CA . GLY A 1 256 ? -20.915 9.363 -4.725 1.00 96.31 256 GLY A CA 1
ATOM 2029 C C . GLY A 1 256 ? -20.847 8.119 -3.837 1.00 96.31 256 GLY A C 1
ATOM 2030 O O . GLY A 1 256 ? -19.871 7.363 -3.822 1.00 96.31 256 GLY 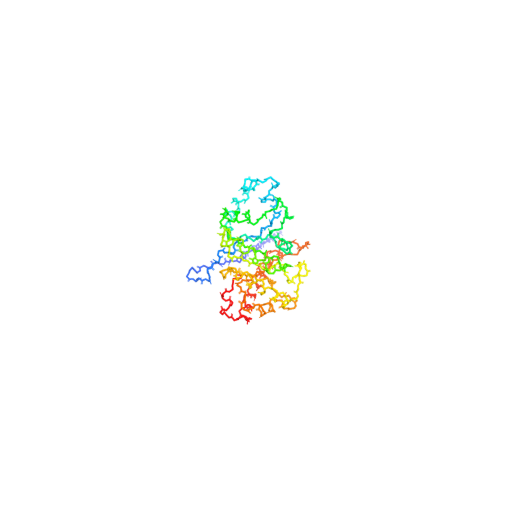A O 1
ATOM 2031 N N . LYS A 1 257 ? -21.946 7.882 -3.116 1.00 94.50 257 LYS A N 1
ATOM 2032 C CA . LYS A 1 257 ? -22.053 6.838 -2.094 1.00 94.50 257 LYS A CA 1
ATOM 2033 C C . LYS A 1 257 ? -21.682 5.438 -2.581 1.00 94.50 257 LYS A C 1
ATOM 2035 O O . LYS A 1 257 ? -20.877 4.767 -1.948 1.00 94.50 257 LYS A O 1
ATOM 2040 N N . ALA A 1 258 ? -22.213 5.014 -3.727 1.00 94.50 258 ALA A N 1
ATOM 2041 C CA . ALA A 1 258 ? -21.984 3.660 -4.232 1.00 94.50 258 ALA A CA 1
ATOM 2042 C C . ALA A 1 258 ? -20.497 3.368 -4.499 1.00 94.50 258 ALA A C 1
ATOM 2044 O O . ALA A 1 258 ? -20.008 2.291 -4.162 1.00 94.50 258 ALA A O 1
ATOM 2045 N N . LYS A 1 259 ? -19.756 4.328 -5.075 1.00 94.19 259 LYS A N 1
ATOM 2046 C CA . LYS A 1 259 ? -18.316 4.159 -5.303 1.00 94.19 259 LYS A CA 1
ATOM 2047 C C . LYS A 1 259 ? -17.550 4.249 -3.985 1.00 94.19 259 LYS A C 1
ATOM 2049 O O . LYS A 1 259 ? -16.673 3.420 -3.763 1.00 94.19 259 LYS A O 1
ATOM 2054 N N . ALA A 1 260 ? -17.898 5.186 -3.107 1.00 93.94 260 ALA A N 1
ATOM 2055 C CA . ALA A 1 260 ? -17.255 5.333 -1.803 1.00 93.94 260 ALA A CA 1
ATOM 2056 C C . ALA A 1 260 ? -17.384 4.081 -0.920 1.00 93.94 260 ALA A C 1
ATOM 2058 O O . ALA A 1 260 ? -16.396 3.656 -0.328 1.00 93.94 260 ALA A O 1
ATOM 2059 N N . ASP A 1 261 ? -18.558 3.444 -0.905 1.00 92.06 261 ASP A N 1
ATOM 2060 C CA . ASP A 1 261 ? -18.803 2.198 -0.168 1.00 92.06 261 ASP A CA 1
ATOM 2061 C C . ASP A 1 261 ? -17.991 1.010 -0.738 1.00 92.06 261 ASP A C 1
ATOM 2063 O O . ASP A 1 261 ? -17.756 0.029 -0.035 1.00 92.06 261 ASP A O 1
ATOM 2067 N N . SER A 1 262 ? -17.528 1.094 -1.995 1.00 92.31 262 SER A N 1
ATOM 2068 C CA . SER A 1 262 ? -16.689 0.068 -2.640 1.00 92.31 262 SER A CA 1
ATOM 2069 C C . SER A 1 262 ? -15.182 0.236 -2.409 1.00 92.31 262 SER A C 1
ATOM 2071 O O . SER A 1 262 ? -14.429 -0.708 -2.652 1.00 92.31 262 SER A O 1
ATOM 2073 N N . ILE A 1 263 ? -14.735 1.424 -1.983 1.00 93.38 263 ILE A N 1
ATOM 2074 C CA . ILE A 1 263 ? -13.313 1.734 -1.799 1.00 93.38 263 ILE A CA 1
ATOM 2075 C C . ILE A 1 263 ? -12.868 1.310 -0.397 1.00 93.38 263 ILE A C 1
ATOM 2077 O O . ILE A 1 263 ? -13.473 1.674 0.619 1.00 93.38 263 ILE A O 1
ATOM 2081 N N . LEU A 1 264 ? -11.762 0.570 -0.342 1.00 92.25 264 LEU A N 1
ATOM 2082 C CA . LEU A 1 264 ? -11.098 0.219 0.911 1.00 92.25 264 LEU A CA 1
ATOM 2083 C C . LEU A 1 264 ? -10.279 1.422 1.393 1.00 92.25 264 LEU A C 1
ATOM 2085 O O . LEU A 1 264 ? -9.449 1.933 0.651 1.00 92.25 264 LEU A O 1
ATOM 2089 N N . ILE A 1 265 ? -10.539 1.897 2.608 1.00 86.06 265 ILE A N 1
ATOM 2090 C CA . ILE A 1 265 ? -9.841 3.036 3.230 1.00 86.06 265 ILE A CA 1
ATOM 2091 C C . ILE A 1 265 ? -9.551 2.673 4.676 1.00 86.06 265 ILE A C 1
ATOM 2093 O O . ILE A 1 265 ? -10.503 2.165 5.324 1.00 86.06 265 ILE A O 1
#

pLDDT: mean 88.92, std 14.9, range [34.22, 98.94]